Protein AF-A0AAT9W4U1-F1 (afdb_monomer_lite)

Secondary structure (DSSP, 8-state):
-HHHHHHHHHHHHHHHHHHHHHHHHHHHHHHHHHH-TT-HHHHHHHHHTTHHHHHHHHTTS-TTHHHHHHHHTTTT-HHHHHHHHHHHHHHHHS-HHHHHHHHHHHHHHHHHHHH--SSS-HHHHHHHHHHHHHHHHHHHHHHHHHHHHHHHHHHHHHHHHHHHHHHHHHHHHHHHHHHHHHHHHHHHHHHHHHHHHHHHHHHHHHHHHHHHHHHHHHHHHHHHHHHHHHHHHHHHHHHHHHHHHHHHHHHHHHHHHHHHHHHHHHHHHHHHHHHHHHHHHHHHHGGG--

pLDDT: mean 71.28, std 18.21, range [31.42, 96.81]

Radius of gyration: 78.01 Å; chains: 1; bounding box: 137×37×226 Å

Sequence (290 aa):
MHSSTALTTTRAQSVASFRNNIDSLLQRLNDEFQQSKNIADKAEAFTQRGFFSRWSGSLTAKNDTDLAEMIGSLGGSLNVTQEVVQCLLQISSEKNQVIKGFHAAIVDKLRDLESNDTTLDFNVRENFTLLLQHLKEQVEDKLEQANAVEEHTAQLAEQSETLAAIRRDLQAQITHSGRVTEQVSALEQTTDKQSDELAALKETATSIHATLSTLEHQLAEASLQHKALFEAYQQHCNDVEHAQQRQQESVALLARTMRKNRINTRDILLFATTAAVGLLFWLHFAPLMH

Foldseek 3Di:
DVVVVVVVVVLVVLLVVLLVLLVVLLVVLQVVVVVDPPCVVVLVCCVVVCLVVLVLVDPVDDPPPSVVVSCVVDVPCNPSVVSLVVSVVSCVVDDLVSLVSSLVSLVVVLVVLVPDPDRGDPVSSVSVNVSSVSVNVVSVVVNVVNVVVVVVVVVVVVVVVVVVVVVVVVVVVVVVVVVVVVVVVVVVVVVVVVVVVVVVVVVVVVVVVVVVVVVVVVVVVVVVVVVVVVVVVVVVVVVVVVVVVVVVVVVVVVVVVVVVVVVVVVVVVVVVVVVVVVVVVCVVCVVVPD

Structure (mmCIF, N/CA/C/O backbone):
data_AF-A0AAT9W4U1-F1
#
_entry.id   AF-A0AAT9W4U1-F1
#
loop_
_atom_site.group_PDB
_atom_site.id
_atom_site.type_symbol
_atom_site.label_atom_id
_atom_site.label_alt_id
_atom_site.label_comp_id
_atom_site.label_asym_id
_atom_site.label_entity_id
_atom_site.label_seq_id
_atom_site.pdbx_PDB_ins_code
_atom_site.Cartn_x
_atom_site.Cartn_y
_atom_site.Cartn_z
_atom_site.occupancy
_atom_site.B_iso_or_equiv
_atom_site.auth_seq_id
_atom_site.auth_comp_id
_atom_site.auth_asym_id
_atom_site.auth_atom_id
_atom_site.pdbx_PDB_model_num
ATOM 1 N N . MET A 1 1 ? -28.879 -21.882 19.919 1.00 37.06 1 MET A N 1
ATOM 2 C CA . MET A 1 1 ? -30.108 -21.395 20.591 1.00 37.06 1 MET A CA 1
ATOM 3 C C . MET A 1 1 ? -30.292 -21.901 22.029 1.00 37.06 1 MET A C 1
ATOM 5 O O . MET A 1 1 ? -31.027 -21.257 22.758 1.00 37.06 1 MET A O 1
ATOM 9 N N . HIS A 1 2 ? -29.615 -22.963 22.494 1.00 31.42 2 HIS A N 1
ATOM 10 C CA . HIS A 1 2 ? -29.795 -23.476 23.868 1.00 31.42 2 HIS A CA 1
ATOM 11 C C . HIS A 1 2 ? -29.130 -22.659 24.997 1.00 31.42 2 HIS A C 1
ATOM 13 O O . HIS A 1 2 ? -29.581 -22.728 26.135 1.00 31.42 2 HIS A O 1
ATOM 19 N N . SER A 1 3 ? -28.114 -21.836 24.713 1.00 33.72 3 SER A N 1
ATOM 20 C CA . SER A 1 3 ? -27.414 -21.068 25.761 1.00 33.72 3 SER A CA 1
ATOM 21 C C . SER A 1 3 ? -28.211 -19.866 26.290 1.00 33.72 3 SER A C 1
ATOM 23 O O . SER A 1 3 ? -28.063 -19.498 27.451 1.00 33.72 3 SER A O 1
ATOM 25 N N . SER A 1 4 ? -29.089 -19.272 25.473 1.00 35.62 4 SER A N 1
ATOM 26 C CA . SER A 1 4 ? -29.854 -18.072 25.856 1.00 35.62 4 SER A CA 1
ATOM 27 C C . SER A 1 4 ? -31.001 -18.387 26.827 1.00 35.62 4 SER A C 1
ATOM 29 O O . SER A 1 4 ? -31.336 -17.571 27.685 1.00 35.62 4 SER A O 1
ATOM 31 N N . THR A 1 5 ? -31.580 -19.588 26.732 1.00 41.84 5 THR A N 1
ATOM 32 C CA . THR A 1 5 ? -32.664 -20.071 27.607 1.00 41.84 5 THR A CA 1
ATOM 33 C C . THR A 1 5 ? -32.146 -20.519 28.978 1.00 41.84 5 THR A C 1
ATOM 35 O O . THR A 1 5 ? -32.799 -20.302 29.996 1.00 41.84 5 THR A O 1
ATOM 38 N N . ALA A 1 6 ? -30.936 -21.086 29.032 1.00 46.56 6 ALA A N 1
ATOM 39 C CA . ALA A 1 6 ? -30.280 -21.434 30.293 1.00 46.56 6 ALA A CA 1
ATOM 40 C C . ALA A 1 6 ? -29.905 -20.175 31.099 1.00 46.56 6 ALA A C 1
ATOM 42 O O . ALA A 1 6 ? -30.250 -20.069 32.271 1.00 46.56 6 ALA A O 1
ATOM 43 N N . LEU A 1 7 ? -29.302 -19.172 30.446 1.00 48.53 7 LEU A N 1
ATOM 44 C CA . LEU A 1 7 ? -28.919 -17.898 31.075 1.00 48.53 7 LEU A CA 1
ATOM 45 C C . LEU A 1 7 ? -30.116 -17.104 31.630 1.00 48.53 7 LEU A C 1
ATOM 47 O O . LEU A 1 7 ? -29.999 -16.448 32.664 1.00 48.53 7 LEU A O 1
ATOM 51 N N . THR A 1 8 ? -31.269 -17.164 30.963 1.00 54.94 8 THR A N 1
ATOM 52 C CA . THR A 1 8 ? -32.501 -16.489 31.409 1.00 54.94 8 THR A CA 1
ATOM 53 C C . THR A 1 8 ? -33.169 -17.211 32.580 1.00 54.94 8 THR A C 1
ATOM 55 O O . THR A 1 8 ? -33.635 -16.550 33.506 1.00 54.94 8 THR A O 1
ATOM 58 N N . THR A 1 9 ? -33.139 -18.546 32.596 1.00 59.16 9 THR A N 1
ATOM 59 C CA . THR A 1 9 ? -33.659 -19.358 33.711 1.00 59.16 9 THR A CA 1
ATOM 60 C C . THR A 1 9 ? -32.825 -19.163 34.982 1.00 59.16 9 THR A C 1
ATOM 62 O O . THR A 1 9 ? -33.383 -18.912 36.049 1.00 59.16 9 THR A O 1
ATOM 65 N N . THR A 1 10 ? -31.491 -19.174 34.867 1.00 60.81 10 THR A N 1
ATOM 66 C CA . THR A 1 10 ? -30.579 -18.927 35.998 1.00 60.81 10 THR A CA 1
ATOM 67 C C . THR A 1 10 ? -30.718 -17.503 36.544 1.00 60.81 10 THR A C 1
ATOM 69 O O . THR A 1 10 ? -30.745 -17.310 37.757 1.00 60.81 10 THR A O 1
ATOM 72 N N . ARG A 1 11 ? -30.906 -16.500 35.671 1.00 61.88 11 ARG A N 1
ATOM 73 C CA . ARG A 1 11 ? -31.209 -15.124 36.100 1.00 61.88 11 ARG A CA 1
ATOM 74 C C . ARG A 1 11 ? -32.502 -15.048 36.910 1.00 61.88 11 ARG A C 1
ATOM 76 O O . ARG A 1 11 ? -32.518 -14.415 37.960 1.00 61.88 11 ARG A O 1
ATOM 83 N N . ALA A 1 12 ? -33.584 -15.634 36.399 1.00 62.69 12 ALA A N 1
ATOM 84 C CA . ALA A 1 12 ? -34.891 -15.563 37.049 1.00 62.69 12 ALA A CA 1
ATOM 85 C C . ALA A 1 12 ? -34.867 -16.232 38.432 1.00 62.69 12 ALA A C 1
ATOM 87 O O . ALA A 1 12 ? -35.449 -15.707 39.377 1.00 62.69 12 ALA A O 1
ATOM 88 N N . GLN A 1 13 ? -34.132 -17.340 38.567 1.00 69.44 13 GLN A N 1
ATOM 89 C CA . GLN A 1 13 ? -33.915 -18.007 39.851 1.00 69.44 13 GLN A CA 1
ATOM 90 C C . GLN A 1 13 ? -33.112 -17.153 40.839 1.00 69.44 13 GLN A C 1
ATOM 92 O O . GLN A 1 13 ? -33.471 -17.119 42.013 1.00 69.44 13 GLN A O 1
ATOM 97 N N . SER A 1 14 ? -32.081 -16.429 40.389 1.00 63.00 14 SER A N 1
ATOM 98 C CA . SER A 1 14 ? -31.297 -15.548 41.269 1.00 63.00 14 SER A CA 1
ATOM 99 C C . SER A 1 14 ? -32.135 -14.372 41.793 1.00 63.00 14 SER A C 1
ATOM 101 O O . SER A 1 14 ? -32.179 -14.132 42.999 1.00 63.00 14 SER A O 1
ATOM 103 N N . VAL A 1 15 ? -32.919 -13.717 40.924 1.00 64.50 15 VAL A N 1
ATOM 104 C CA . VAL A 1 15 ? -33.854 -12.639 41.321 1.00 64.50 15 VAL A CA 1
ATOM 105 C C . VAL A 1 15 ? -34.949 -13.148 42.264 1.00 64.50 15 VAL A C 1
ATOM 107 O O . VAL A 1 15 ? -35.273 -12.479 43.244 1.00 64.50 15 VAL A O 1
ATOM 110 N N . ALA A 1 16 ? -35.495 -14.341 42.016 1.00 70.88 16 ALA A N 1
ATOM 111 C CA . ALA A 1 16 ? -36.486 -14.955 42.900 1.00 70.88 16 ALA A CA 1
ATOM 112 C C . ALA A 1 16 ? -35.893 -15.333 44.269 1.00 70.88 16 ALA A C 1
ATOM 114 O O . ALA A 1 16 ? -36.508 -15.071 45.299 1.00 70.88 16 ALA A O 1
ATOM 115 N N . SER A 1 17 ? -34.680 -15.895 44.295 1.00 68.75 17 SER A N 1
ATOM 116 C CA . SER A 1 17 ? -33.963 -16.205 45.537 1.00 68.75 17 SER A CA 1
ATOM 117 C C . SER A 1 17 ? -33.679 -14.949 46.355 1.00 68.75 17 SER A C 1
ATOM 119 O O . SER A 1 17 ? -33.825 -14.974 47.571 1.00 68.75 17 SER A O 1
ATOM 121 N N . PHE A 1 18 ? -33.301 -13.854 45.701 1.00 67.19 18 PHE A N 1
ATOM 122 C CA . PHE A 1 18 ? -33.055 -12.577 46.359 1.00 67.19 18 PHE A CA 1
ATOM 123 C C . PHE A 1 18 ? -34.330 -11.972 46.959 1.00 67.19 18 PHE A C 1
ATOM 125 O O . PHE A 1 18 ? -34.317 -11.537 48.107 1.00 67.19 18 PHE A O 1
ATOM 132 N N . ARG A 1 19 ? -35.455 -12.014 46.229 1.00 68.44 19 ARG A N 1
ATOM 133 C CA . ARG A 1 19 ? -36.769 -11.603 46.758 1.00 68.44 19 ARG A CA 1
ATOM 134 C C . ARG A 1 19 ? -37.141 -12.393 48.013 1.00 68.44 19 ARG A C 1
ATOM 136 O O . ARG A 1 19 ? -37.476 -11.793 49.028 1.00 68.44 19 ARG A O 1
ATOM 143 N N . ASN A 1 20 ? -36.975 -13.714 47.973 1.00 72.31 20 ASN A N 1
ATOM 144 C CA . ASN A 1 20 ? -37.227 -14.574 49.130 1.00 72.31 20 ASN A CA 1
ATOM 145 C C . ASN A 1 20 ? -36.294 -14.258 50.313 1.00 72.31 20 ASN A C 1
ATOM 147 O O . ASN A 1 20 ? -36.726 -14.321 51.460 1.00 72.31 20 ASN A O 1
ATOM 151 N N . ASN A 1 21 ? -35.034 -13.895 50.050 1.00 66.81 21 ASN A N 1
ATOM 152 C CA . ASN A 1 21 ? -34.088 -13.492 51.093 1.00 66.81 21 ASN A CA 1
ATOM 153 C C . ASN A 1 21 ? -34.490 -12.159 51.743 1.00 66.81 21 ASN A C 1
ATOM 155 O O . ASN A 1 21 ? -34.434 -12.047 52.964 1.00 66.81 21 ASN A O 1
ATOM 159 N N . ILE A 1 22 ? -34.958 -11.178 50.961 1.00 65.12 22 ILE A N 1
ATOM 160 C CA . ILE A 1 22 ? -35.507 -9.916 51.490 1.00 65.12 22 ILE A CA 1
ATOM 161 C C . ILE A 1 22 ? -36.772 -10.164 52.324 1.00 65.12 22 ILE A C 1
ATOM 163 O O . ILE A 1 22 ? -36.930 -9.573 53.392 1.00 65.12 22 ILE A O 1
ATOM 167 N N . ASP A 1 23 ? -37.661 -11.045 51.866 1.00 64.88 23 ASP A N 1
ATOM 168 C CA . ASP A 1 23 ? -38.886 -11.389 52.592 1.00 64.88 23 ASP A CA 1
ATOM 169 C C . ASP A 1 23 ? -38.586 -12.129 53.908 1.00 64.88 23 ASP A C 1
ATOM 171 O O . ASP A 1 23 ? -39.184 -11.817 54.939 1.00 64.88 23 ASP A O 1
ATOM 175 N N . SER A 1 24 ? -37.610 -13.045 53.904 1.00 66.31 24 SER A N 1
ATOM 176 C CA . SER A 1 24 ? -37.104 -13.710 55.117 1.00 66.31 24 SER A CA 1
ATOM 177 C C . SER A 1 24 ? -36.505 -12.705 56.103 1.00 66.31 24 SER A C 1
ATOM 179 O O . SER A 1 24 ? -36.823 -12.755 57.292 1.00 66.31 24 SER A O 1
ATOM 181 N N . LEU A 1 25 ? -35.703 -11.758 55.602 1.00 61.72 25 LEU A N 1
ATOM 182 C CA . LEU A 1 25 ? -35.119 -10.672 56.391 1.00 61.72 25 LEU A CA 1
ATOM 183 C C . LEU A 1 25 ? -36.198 -9.849 57.090 1.00 61.72 25 LEU A C 1
ATOM 185 O O . LEU A 1 25 ? -36.097 -9.612 58.289 1.00 61.72 25 LEU A O 1
ATOM 189 N N . LEU A 1 26 ? -37.249 -9.460 56.365 1.00 60.78 26 LEU A N 1
ATOM 190 C CA . LEU A 1 26 ? -38.384 -8.719 56.918 1.00 60.78 26 LEU A CA 1
ATOM 191 C C . LEU A 1 26 ? -39.122 -9.489 57.999 1.00 60.78 26 LEU A C 1
ATOM 193 O O . LEU A 1 26 ? -39.447 -8.928 59.044 1.00 60.78 26 LEU A O 1
ATOM 197 N N . GLN A 1 27 ? -39.396 -10.766 57.744 1.00 63.12 27 GLN A N 1
ATOM 198 C CA . GLN A 1 27 ? -40.147 -11.594 58.672 1.00 63.12 27 GLN A CA 1
ATOM 199 C C . GLN A 1 27 ? -39.352 -11.835 59.961 1.00 63.12 27 GLN A C 1
ATOM 201 O O . GLN A 1 27 ? -39.901 -11.681 61.048 1.00 63.12 27 GLN A O 1
ATOM 206 N N . ARG A 1 28 ? -38.044 -12.103 59.863 1.00 61.69 28 ARG A N 1
ATOM 207 C CA . ARG A 1 28 ? -37.179 -12.292 61.037 1.00 61.69 28 ARG A CA 1
ATOM 208 C C . ARG A 1 28 ? -36.912 -11.006 61.802 1.00 61.69 28 ARG A C 1
ATOM 210 O O . ARG A 1 28 ? -36.904 -11.048 63.027 1.00 61.69 28 ARG A O 1
ATOM 217 N N . LEU A 1 29 ? -36.743 -9.871 61.122 1.00 55.72 29 LEU A N 1
ATOM 218 C CA . LEU A 1 29 ? -36.657 -8.571 61.794 1.00 55.72 29 LEU A CA 1
ATOM 219 C C . LEU A 1 29 ? -37.941 -8.271 62.563 1.00 55.72 29 LEU A C 1
ATOM 221 O O . LEU A 1 29 ? -37.871 -7.843 63.710 1.00 55.72 29 LEU A O 1
ATOM 225 N N . ASN A 1 30 ? -39.100 -8.531 61.957 1.00 54.69 30 ASN A N 1
ATOM 226 C CA . ASN A 1 30 ? -40.389 -8.354 62.610 1.00 54.69 30 ASN A CA 1
ATOM 227 C C . ASN A 1 30 ? -40.549 -9.287 63.823 1.00 54.69 30 ASN A C 1
ATOM 229 O O . ASN A 1 30 ? -40.939 -8.831 64.895 1.00 54.69 30 ASN A O 1
ATOM 233 N N . ASP A 1 31 ? -40.190 -10.566 63.689 1.00 58.12 31 ASP A N 1
ATOM 234 C CA . ASP A 1 31 ? -40.288 -11.556 64.767 1.00 58.12 31 ASP A CA 1
ATOM 235 C C . ASP A 1 31 ? -39.310 -11.262 65.924 1.00 58.12 31 ASP A C 1
ATOM 237 O O . ASP A 1 31 ? -39.698 -11.335 67.093 1.00 58.12 31 ASP A O 1
ATOM 241 N N . GLU A 1 32 ? -38.064 -10.866 65.629 1.00 52.75 32 GLU A N 1
ATOM 242 C CA . GLU A 1 32 ? -37.070 -10.479 66.643 1.00 52.75 32 GLU A CA 1
ATOM 243 C C . GLU A 1 32 ? -37.457 -9.173 67.359 1.00 52.75 32 GLU A C 1
ATOM 245 O O . GLU A 1 32 ? -37.276 -9.065 68.577 1.00 52.75 32 GLU A O 1
ATOM 250 N N . PHE A 1 33 ? -38.053 -8.202 66.655 1.00 49.16 33 PHE A N 1
ATOM 251 C CA . PHE A 1 33 ? -38.573 -6.977 67.273 1.00 49.16 33 PHE A CA 1
ATOM 252 C C . PHE A 1 33 ? -39.791 -7.239 68.165 1.00 49.16 33 PHE A C 1
ATOM 254 O O . PHE A 1 33 ? -39.841 -6.737 69.288 1.00 49.16 33 PHE A O 1
ATOM 261 N N . GLN A 1 34 ? -40.744 -8.060 67.713 1.00 52.31 34 GLN A N 1
ATOM 262 C CA . GLN A 1 34 ? -41.925 -8.429 68.506 1.00 52.31 34 GLN A CA 1
ATOM 263 C C . GLN A 1 34 ? -41.550 -9.239 69.757 1.00 52.31 34 GLN A C 1
ATOM 265 O O . GLN A 1 34 ? -42.188 -9.104 70.804 1.00 52.31 34 GLN A O 1
ATOM 270 N N . GLN A 1 35 ? -40.490 -10.053 69.693 1.00 51.75 35 GLN A N 1
ATOM 271 C CA . GLN A 1 35 ? -40.004 -10.823 70.843 1.00 51.75 35 GLN A CA 1
ATOM 272 C C . GLN A 1 35 ? -39.219 -10.002 71.875 1.00 51.75 35 GLN A C 1
ATOM 274 O O . GLN A 1 35 ? -39.022 -10.481 72.995 1.00 51.75 35 GLN A O 1
ATOM 279 N N . SER A 1 36 ? -38.781 -8.779 71.569 1.00 44.47 36 SER A N 1
ATOM 280 C CA . SER A 1 36 ? -37.845 -8.060 72.434 1.00 44.47 36 SER A CA 1
ATOM 281 C C . SER A 1 36 ? -38.287 -6.643 72.792 1.00 44.47 36 SER A C 1
ATOM 283 O O . SER A 1 36 ? -38.027 -5.677 72.077 1.00 44.47 36 SER A O 1
ATOM 285 N N . LYS A 1 37 ? -38.785 -6.485 74.024 1.00 44.16 37 LYS A N 1
ATOM 286 C CA . LYS A 1 37 ? -38.980 -5.176 74.681 1.00 44.16 37 LYS A CA 1
ATOM 287 C C . LYS A 1 37 ? -37.686 -4.356 74.884 1.00 44.16 37 LYS A C 1
ATOM 289 O O . LYS A 1 37 ? -37.785 -3.198 75.259 1.00 44.16 37 LYS A O 1
ATOM 294 N N . ASN A 1 38 ? -36.502 -4.929 74.633 1.00 48.19 38 ASN A N 1
ATOM 295 C CA . ASN A 1 38 ? -35.180 -4.303 74.828 1.00 48.19 38 ASN A CA 1
ATOM 296 C C . ASN A 1 38 ? -34.389 -4.116 73.510 1.00 48.19 38 ASN A C 1
ATOM 298 O O . ASN A 1 38 ? -33.179 -3.901 73.551 1.00 48.19 38 ASN A O 1
ATOM 302 N N . ILE A 1 39 ? -35.013 -4.272 72.329 1.00 45.78 39 ILE A N 1
ATOM 303 C CA . ILE A 1 39 ? -34.305 -4.148 71.036 1.00 45.78 39 ILE A CA 1
ATOM 304 C C . ILE A 1 39 ? -34.320 -2.730 70.460 1.00 45.78 39 ILE A C 1
ATOM 306 O O . ILE A 1 39 ? -33.444 -2.453 69.654 1.00 45.78 39 ILE A O 1
ATOM 310 N N . ALA A 1 40 ? -35.173 -1.805 70.912 1.00 44.69 40 ALA A N 1
ATOM 311 C CA . ALA A 1 40 ? -35.041 -0.390 70.530 1.00 44.69 40 ALA A CA 1
ATOM 312 C C . ALA A 1 40 ? -33.618 0.133 70.824 1.00 44.69 40 ALA A C 1
ATOM 314 O O . ALA A 1 40 ? -32.958 0.636 69.921 1.00 44.69 40 ALA A O 1
ATOM 315 N N . ASP A 1 41 ? -33.080 -0.176 72.009 1.00 47.28 41 ASP A N 1
ATOM 316 C CA . ASP A 1 41 ? -31.697 0.146 72.391 1.00 47.28 41 ASP A CA 1
ATOM 317 C C . ASP A 1 41 ? -30.642 -0.613 71.564 1.00 47.28 41 ASP A C 1
ATOM 319 O O . ASP A 1 41 ? -29.535 -0.121 71.357 1.00 47.28 41 ASP A O 1
ATOM 323 N N . LYS A 1 42 ? -30.946 -1.828 71.079 1.00 44.81 42 LYS A N 1
ATOM 324 C CA . LYS A 1 42 ? -30.015 -2.637 70.267 1.00 44.81 42 LYS A CA 1
ATOM 325 C C . LYS A 1 42 ? -30.013 -2.239 68.794 1.00 44.81 42 LYS A C 1
ATOM 327 O O . LYS A 1 42 ? -28.956 -2.288 68.176 1.00 44.81 42 LYS A O 1
ATOM 332 N N . ALA A 1 43 ? -31.166 -1.867 68.249 1.00 46.81 43 ALA A N 1
ATOM 333 C CA . ALA A 1 43 ? -31.323 -1.320 66.911 1.00 46.81 43 ALA A CA 1
ATOM 334 C C . ALA A 1 43 ? -30.719 0.083 66.859 1.00 46.81 43 ALA A C 1
ATOM 336 O O . ALA A 1 43 ? -29.901 0.353 65.991 1.00 46.81 43 ALA A O 1
ATOM 337 N N . GLU A 1 44 ? -30.983 0.924 67.859 1.00 46.34 44 GLU A N 1
ATOM 338 C CA . GLU A 1 44 ? -30.315 2.214 67.999 1.00 46.34 44 GLU A CA 1
ATOM 339 C C . GLU A 1 44 ? -28.803 2.044 68.200 1.00 46.34 44 GLU A C 1
ATOM 341 O O . GLU A 1 44 ? -28.032 2.741 67.551 1.00 46.34 44 GLU A O 1
ATOM 346 N N . ALA A 1 45 ? -28.341 1.052 68.973 1.00 50.00 45 ALA A N 1
ATOM 347 C CA . ALA A 1 45 ? -26.915 0.723 69.051 1.00 50.00 45 ALA A CA 1
ATOM 348 C C . ALA A 1 45 ? -26.338 0.194 67.727 1.00 50.00 45 ALA A C 1
ATOM 350 O O . ALA A 1 45 ? -25.150 0.379 67.476 1.00 50.00 45 ALA A O 1
ATOM 351 N N . PHE A 1 46 ? -27.135 -0.452 66.876 1.00 49.66 46 PHE A N 1
ATOM 352 C CA . PHE A 1 46 ? -26.723 -0.925 65.552 1.00 49.66 46 PHE A CA 1
ATOM 353 C C . PHE A 1 46 ? -26.537 0.247 64.579 1.00 49.66 46 PHE A C 1
ATOM 355 O O . PHE A 1 46 ? -25.516 0.340 63.893 1.00 49.66 46 PHE A O 1
ATOM 362 N N . THR A 1 47 ? -27.480 1.191 64.594 1.00 49.44 47 THR A N 1
ATOM 363 C CA . THR A 1 47 ? -27.462 2.417 63.789 1.00 49.44 47 THR A CA 1
ATOM 364 C C . THR A 1 47 ? -26.402 3.409 64.297 1.00 49.44 47 THR A C 1
ATOM 366 O O . THR A 1 47 ? -25.604 3.914 63.507 1.00 49.44 47 THR A O 1
ATOM 369 N N . GLN A 1 48 ? -26.296 3.625 65.618 1.00 50.03 48 GLN A N 1
ATOM 370 C CA . GLN A 1 48 ? -25.309 4.514 66.259 1.00 50.03 48 GLN A CA 1
ATOM 371 C C . GLN A 1 48 ? -23.873 3.978 66.208 1.00 50.03 48 GLN A C 1
ATOM 373 O O . GLN A 1 48 ? -22.933 4.771 66.179 1.00 50.03 48 GLN A O 1
ATOM 378 N N . ARG A 1 49 ? -23.653 2.653 66.163 1.00 52.50 49 ARG A N 1
ATOM 379 C CA . ARG A 1 49 ? -22.296 2.081 66.019 1.00 52.50 49 ARG A CA 1
ATOM 380 C C . ARG A 1 49 ? -21.690 2.271 64.628 1.00 52.50 49 ARG A C 1
ATOM 382 O O . ARG A 1 49 ? -20.567 1.824 64.393 1.00 52.50 49 ARG A O 1
ATOM 389 N N . GLY A 1 50 ? -22.393 2.950 63.721 1.00 51.06 50 GLY A N 1
ATOM 390 C CA . GLY A 1 50 ? -21.875 3.267 62.399 1.00 51.06 50 GLY A CA 1
ATOM 391 C C . GLY A 1 50 ? -21.676 2.026 61.537 1.00 51.06 50 GLY A C 1
ATOM 392 O O . GLY A 1 50 ? -20.788 2.013 60.692 1.00 51.06 50 GLY A O 1
ATOM 393 N N . PHE A 1 51 ? -22.471 0.970 61.752 1.00 55.28 51 PHE A N 1
ATOM 394 C CA . PHE A 1 51 ? -22.452 -0.210 60.888 1.00 55.28 51 PHE A CA 1
ATOM 395 C C . PHE A 1 51 ? -22.762 0.194 59.443 1.00 55.28 51 PHE A C 1
ATOM 397 O O . PHE A 1 51 ? -21.965 -0.068 58.549 1.00 55.28 51 PHE A O 1
ATOM 404 N N . PHE A 1 52 ? -23.856 0.931 59.234 1.00 51.88 52 PHE A N 1
ATOM 405 C CA . PHE A 1 52 ? -24.275 1.373 57.903 1.00 51.88 52 PHE A CA 1
ATOM 406 C C . PHE A 1 52 ? -23.308 2.382 57.268 1.00 51.88 52 PHE A C 1
ATOM 408 O O . PHE A 1 52 ? -23.034 2.292 56.076 1.00 51.88 52 PHE A O 1
ATOM 415 N N . SER A 1 53 ? -22.718 3.282 58.062 1.00 53.38 53 SER A N 1
ATOM 416 C CA . SER A 1 53 ? -21.740 4.262 57.572 1.00 53.38 53 SER A CA 1
ATOM 417 C C . SER A 1 53 ? -20.353 3.667 57.288 1.00 53.38 53 SER A C 1
ATOM 419 O O . SER A 1 53 ? -19.650 4.149 56.403 1.00 53.38 53 SER A O 1
ATOM 421 N N . ARG A 1 54 ? -19.941 2.605 57.995 1.00 56.75 54 ARG A N 1
ATOM 422 C CA . ARG A 1 54 ? -18.711 1.843 57.691 1.00 56.75 54 ARG A CA 1
ATOM 423 C C . ARG A 1 54 ? -18.920 0.891 56.514 1.00 56.75 54 ARG A C 1
ATOM 425 O O . ARG A 1 54 ? -18.020 0.727 55.696 1.00 56.75 54 ARG A O 1
ATOM 432 N N . TRP A 1 55 ? -20.118 0.329 56.388 1.00 50.53 55 TRP A N 1
ATOM 433 C CA . TRP A 1 55 ? -20.522 -0.511 55.263 1.00 50.53 55 TRP A CA 1
ATOM 434 C C . TRP A 1 55 ? -20.576 0.263 53.936 1.00 50.53 55 TRP A C 1
ATOM 436 O O . TRP A 1 55 ? -20.046 -0.225 52.938 1.00 50.53 55 TRP A O 1
ATOM 446 N N . SER A 1 56 ? -21.114 1.489 53.912 1.00 49.41 56 SER A N 1
ATOM 447 C CA . SER A 1 56 ? -21.100 2.331 52.703 1.00 49.41 56 SER A CA 1
ATOM 448 C C . SER A 1 56 ? -19.686 2.775 52.292 1.00 49.41 56 SER A C 1
ATOM 450 O O . SER A 1 56 ? -19.444 3.041 51.119 1.00 49.41 56 SER A O 1
ATOM 452 N N . GLY A 1 57 ? -18.736 2.830 53.235 1.00 45.22 57 GLY A N 1
ATOM 453 C CA . GLY A 1 57 ? -17.345 3.229 52.984 1.00 45.22 57 GLY A CA 1
ATOM 454 C C . GLY A 1 57 ? -16.384 2.105 52.563 1.00 45.22 57 GLY A C 1
ATOM 455 O O . GLY A 1 57 ? -15.327 2.402 52.017 1.00 45.22 57 GLY A O 1
ATOM 456 N N . SER A 1 58 ? -16.721 0.832 52.798 1.00 46.09 58 SER A N 1
ATOM 457 C CA . SER A 1 58 ? -15.799 -0.317 52.650 1.00 46.09 58 SER A CA 1
ATOM 458 C C . SER A 1 58 ? -15.823 -0.989 51.264 1.00 46.09 58 SER A C 1
ATOM 460 O O . SER A 1 58 ? -14.835 -1.568 50.814 1.00 46.09 58 SER A O 1
ATOM 462 N N . LEU A 1 59 ? -16.911 -0.863 50.502 1.00 46.50 59 LEU A N 1
ATOM 463 C CA . LEU A 1 59 ? -17.066 -1.583 49.226 1.00 46.50 59 LEU A CA 1
ATOM 464 C C . LEU A 1 59 ? -16.227 -1.033 48.057 1.00 46.50 59 LEU A C 1
ATOM 466 O O . LEU A 1 59 ? -16.252 -1.596 46.957 1.00 46.50 59 LEU A O 1
ATOM 470 N N . THR A 1 60 ? -15.440 0.020 48.287 1.00 46.50 60 THR A N 1
ATOM 471 C CA . THR A 1 60 ? -14.446 0.528 47.332 1.00 46.50 60 THR A CA 1
ATOM 472 C C . THR A 1 60 ? -13.049 -0.090 47.492 1.00 46.50 60 THR A C 1
ATOM 474 O O . THR A 1 60 ? -12.207 0.149 46.624 1.00 46.50 60 THR A O 1
ATOM 477 N N . ALA A 1 61 ? -12.776 -0.957 48.484 1.00 38.88 61 ALA A N 1
ATOM 478 C CA . ALA A 1 61 ? -11.480 -1.646 48.571 1.00 38.88 61 ALA A CA 1
ATOM 479 C C . ALA A 1 61 ? -11.507 -3.006 49.312 1.00 38.88 61 ALA A C 1
ATOM 481 O O . ALA A 1 61 ? -11.664 -3.067 50.515 1.00 38.88 61 ALA A O 1
ATOM 482 N N . LYS A 1 62 ? -11.197 -4.098 48.588 1.00 39.72 62 LYS A N 1
ATOM 483 C CA . LYS A 1 62 ? -10.742 -5.418 49.104 1.00 39.72 62 LYS A CA 1
ATOM 484 C C . LYS A 1 62 ? -11.681 -6.153 50.089 1.00 39.72 62 LYS A C 1
ATOM 486 O O . LYS A 1 62 ? -11.439 -6.282 51.282 1.00 39.72 62 LYS A O 1
ATOM 491 N N . ASN A 1 63 ? -12.654 -6.792 49.448 1.00 49.91 63 ASN A N 1
ATOM 492 C CA . ASN A 1 63 ? -13.831 -7.546 49.896 1.00 49.91 63 ASN A CA 1
ATOM 493 C C . ASN A 1 63 ? -13.761 -8.549 51.077 1.00 49.91 63 ASN A C 1
ATOM 495 O O . ASN A 1 63 ? -14.823 -8.926 51.552 1.00 49.91 63 ASN A O 1
ATOM 499 N N . ASP A 1 64 ? -12.603 -9.004 51.569 1.00 43.59 64 ASP A N 1
ATOM 500 C CA . ASP A 1 64 ? -12.572 -10.141 52.522 1.00 43.59 64 ASP A CA 1
ATOM 501 C C . ASP A 1 64 ? -12.166 -9.745 53.950 1.00 43.59 64 ASP A C 1
ATOM 503 O O . ASP A 1 64 ? -12.715 -10.257 54.928 1.00 43.59 64 ASP A O 1
ATOM 507 N N . THR A 1 65 ? -11.230 -8.805 54.094 1.00 45.53 65 THR A N 1
ATOM 508 C CA . THR A 1 65 ? -10.748 -8.348 55.408 1.00 45.53 65 THR A CA 1
ATOM 509 C C . THR A 1 65 ? -11.793 -7.483 56.106 1.00 45.53 65 THR A C 1
ATOM 511 O O . THR A 1 65 ? -12.066 -7.669 57.291 1.00 45.53 65 THR A O 1
ATOM 514 N N . ASP A 1 66 ? -12.444 -6.606 55.347 1.00 51.41 66 ASP A N 1
ATOM 515 C CA . ASP A 1 66 ? -13.471 -5.707 55.867 1.00 51.41 66 ASP A CA 1
ATOM 516 C C . ASP A 1 66 ? -14.766 -6.456 56.216 1.00 51.41 66 ASP A C 1
ATOM 518 O O . ASP A 1 66 ? -15.469 -6.098 57.162 1.00 51.41 66 ASP A O 1
ATOM 522 N N . LEU A 1 67 ? -15.058 -7.546 55.497 1.00 47.25 67 LEU A N 1
ATOM 523 C CA . LEU A 1 67 ? -16.173 -8.446 55.792 1.00 47.25 67 LEU A CA 1
ATOM 524 C C . LEU A 1 67 ? -15.956 -9.169 57.130 1.00 47.25 67 LEU A C 1
ATOM 526 O O . LEU A 1 67 ? -16.877 -9.273 57.941 1.00 47.25 67 LEU A O 1
ATOM 530 N N . ALA A 1 68 ? -14.727 -9.625 57.388 1.00 50.97 68 ALA A N 1
ATOM 531 C CA . ALA A 1 68 ? -14.349 -10.253 58.651 1.00 50.97 68 ALA A CA 1
ATOM 532 C C . ALA A 1 68 ? -14.371 -9.257 59.825 1.00 50.97 68 ALA A C 1
ATOM 534 O O . ALA A 1 68 ? -14.816 -9.608 60.920 1.00 50.97 68 ALA A O 1
ATOM 535 N N . GLU A 1 69 ? -13.951 -8.009 59.600 1.00 47.66 69 GLU A N 1
ATOM 536 C CA . GLU A 1 69 ? -14.014 -6.936 60.600 1.00 47.66 69 GLU A CA 1
ATOM 537 C C . GLU A 1 69 ? -15.464 -6.519 60.901 1.00 47.66 69 GLU A C 1
ATOM 539 O O . GLU A 1 69 ? -15.831 -6.350 62.069 1.00 47.66 69 GLU A O 1
ATOM 544 N N . MET A 1 70 ? -16.328 -6.463 59.878 1.00 48.56 70 MET A N 1
ATOM 545 C CA . MET A 1 70 ? -17.770 -6.277 60.053 1.00 48.56 70 MET A CA 1
ATOM 546 C C . MET A 1 70 ? -18.362 -7.403 60.900 1.00 48.56 70 MET A C 1
ATOM 548 O O . MET A 1 70 ? -18.922 -7.106 61.950 1.00 48.56 70 MET A O 1
ATOM 552 N N . ILE A 1 71 ? -18.160 -8.676 60.541 1.00 47.84 71 ILE A N 1
ATOM 553 C CA . ILE A 1 71 ? -18.651 -9.835 61.315 1.00 47.84 71 ILE A CA 1
ATOM 554 C C . ILE A 1 71 ? -18.126 -9.819 62.766 1.00 47.84 71 ILE A C 1
ATOM 556 O O . ILE A 1 71 ? -18.864 -10.154 63.695 1.00 47.84 71 ILE A O 1
ATOM 560 N N . GLY A 1 72 ? -16.883 -9.375 62.987 1.00 46.25 72 GLY A N 1
ATOM 561 C CA . GLY A 1 72 ? -16.281 -9.233 64.317 1.00 46.25 72 GLY A CA 1
ATOM 562 C C . GLY A 1 72 ? -16.910 -8.133 65.184 1.00 46.25 72 GLY A C 1
ATOM 563 O O . GLY A 1 72 ? -17.029 -8.296 66.398 1.00 46.25 72 GLY A O 1
ATOM 564 N N . SER A 1 73 ? -17.384 -7.040 64.580 1.00 42.72 73 SER A N 1
ATOM 565 C CA . SER A 1 73 ? -18.028 -5.911 65.283 1.00 42.72 73 SER A CA 1
ATOM 566 C C . SER A 1 73 ? -19.458 -6.203 65.783 1.00 42.72 73 SER A C 1
ATOM 568 O O . SER A 1 73 ? -20.087 -5.377 66.450 1.00 42.72 73 SER A O 1
ATOM 570 N N . LEU A 1 74 ? -19.960 -7.406 65.497 1.00 46.44 74 LEU A N 1
ATOM 571 C CA . LEU A 1 74 ? -21.379 -7.713 65.336 1.00 46.44 74 LEU A CA 1
ATOM 572 C C . LEU A 1 74 ? -21.949 -8.754 66.305 1.00 46.44 74 LEU A C 1
ATOM 574 O O . LEU A 1 74 ? -23.094 -9.182 66.166 1.00 46.44 74 LEU A O 1
ATOM 578 N N . GLY A 1 75 ? -21.194 -9.106 67.348 1.00 45.00 75 GLY A N 1
ATOM 579 C CA . GLY A 1 75 ? -21.542 -10.114 68.363 1.00 45.00 75 GLY A CA 1
ATOM 580 C C . GLY A 1 75 ? -22.810 -9.873 69.210 1.00 45.00 75 GLY A C 1
ATOM 581 O O . GLY A 1 75 ? -22.943 -10.496 70.258 1.00 45.00 75 GLY A O 1
ATOM 582 N N . GLY A 1 76 ? -23.728 -8.980 68.810 1.00 43.94 76 GLY A N 1
ATOM 583 C CA . GLY A 1 76 ? -24.975 -8.654 69.523 1.00 43.94 76 GLY A CA 1
ATOM 584 C C . GLY A 1 76 ? -26.289 -9.001 68.797 1.00 43.94 76 GLY A C 1
ATOM 585 O O . GLY A 1 76 ? -27.304 -9.169 69.472 1.00 43.94 76 GLY A O 1
ATOM 586 N N . SER A 1 77 ? -26.281 -9.138 67.465 1.00 50.56 77 SER A N 1
ATOM 587 C CA . SER A 1 77 ? -27.404 -9.641 66.647 1.00 50.56 77 SER A CA 1
ATOM 588 C C . SER A 1 77 ? -26.834 -10.372 65.425 1.00 50.56 77 SER A C 1
ATOM 590 O O . SER A 1 77 ? -26.653 -9.818 64.339 1.00 50.56 77 SER A O 1
ATOM 592 N N . LEU A 1 78 ? -26.426 -11.623 65.655 1.00 50.91 78 LEU A N 1
ATOM 593 C CA . LEU A 1 78 ? -25.671 -12.426 64.689 1.00 50.91 78 LEU A CA 1
ATOM 594 C C . LEU A 1 78 ? -26.519 -12.852 63.475 1.00 50.91 78 LEU A C 1
ATOM 596 O O . LEU A 1 78 ? -25.979 -13.039 62.392 1.00 50.91 78 LEU A O 1
ATOM 600 N N . ASN A 1 79 ? -27.832 -13.009 63.660 1.00 50.44 79 ASN A N 1
ATOM 601 C CA . ASN A 1 79 ? -28.730 -13.670 62.711 1.00 50.44 79 ASN A CA 1
ATOM 602 C C . ASN A 1 79 ? -29.202 -12.726 61.589 1.00 50.44 79 ASN A C 1
ATOM 604 O O . ASN A 1 79 ? -29.001 -13.016 60.414 1.00 50.44 79 ASN A O 1
ATOM 608 N N . VAL A 1 80 ? -29.732 -11.548 61.944 1.00 51.97 80 VAL A N 1
ATOM 609 C CA . VAL A 1 80 ? -30.175 -10.519 60.977 1.00 51.97 80 VAL A CA 1
ATOM 610 C C . VAL A 1 80 ? -29.016 -10.054 60.096 1.00 51.97 80 VAL A C 1
ATOM 612 O O . VAL A 1 80 ? -29.151 -9.882 58.889 1.00 51.97 80 VAL A O 1
ATOM 615 N N . THR A 1 81 ? -27.835 -9.915 60.682 1.00 53.53 81 THR A N 1
ATOM 616 C CA . THR A 1 81 ? -26.664 -9.411 59.965 1.00 53.53 81 THR A CA 1
ATOM 617 C C . THR A 1 81 ? -26.076 -10.432 58.999 1.00 53.53 81 THR A C 1
ATOM 619 O O . THR A 1 81 ? -25.647 -10.064 57.908 1.00 53.53 81 THR A O 1
ATOM 622 N N . GLN A 1 82 ? -26.078 -11.719 59.354 1.00 54.81 82 GLN A N 1
ATOM 623 C CA . GLN A 1 82 ? -25.664 -12.774 58.428 1.00 54.81 82 GLN A CA 1
ATOM 624 C C . GLN A 1 82 ? -26.546 -12.796 57.177 1.00 54.81 82 GLN A C 1
ATOM 626 O O . GLN A 1 82 ? -26.019 -12.937 56.077 1.00 54.81 82 GLN A O 1
ATOM 631 N N . GLU A 1 83 ? -27.854 -12.574 57.320 1.00 56.94 83 GLU A N 1
ATOM 632 C CA . GLU A 1 83 ? -28.760 -12.505 56.171 1.00 56.94 83 GLU A CA 1
ATOM 633 C C . GLU A 1 83 ? -28.550 -11.242 55.327 1.00 56.94 83 GLU A C 1
ATOM 635 O O . GLU A 1 83 ? -28.536 -11.334 54.099 1.00 56.94 83 GLU A O 1
ATOM 640 N N . VAL A 1 84 ? -28.301 -10.080 55.946 1.00 55.88 84 VAL A N 1
ATOM 641 C CA . VAL A 1 84 ? -27.927 -8.853 55.214 1.00 55.88 84 VAL A CA 1
ATOM 642 C C . VAL A 1 84 ? -26.630 -9.068 54.429 1.00 55.88 84 VAL A C 1
ATOM 644 O O . VAL A 1 84 ? -26.576 -8.774 53.237 1.00 55.88 84 VAL A O 1
ATOM 647 N N . VAL A 1 85 ? -25.602 -9.652 55.052 1.00 56.72 85 VAL A N 1
ATOM 648 C CA . VAL A 1 85 ? -24.325 -9.983 54.394 1.00 56.72 85 VAL A CA 1
ATOM 649 C C . VAL A 1 85 ? -24.520 -10.995 53.264 1.00 56.72 85 VAL A C 1
ATOM 651 O O . VAL A 1 85 ? -23.927 -10.848 52.198 1.00 56.72 85 VAL A O 1
ATOM 654 N N . GLN A 1 86 ? -25.380 -11.995 53.444 1.00 59.38 86 GLN A N 1
ATOM 655 C CA . GLN A 1 86 ? -25.690 -12.976 52.406 1.00 59.38 86 GLN A CA 1
ATOM 656 C C . GLN A 1 86 ? -26.395 -12.331 51.203 1.00 59.38 86 GLN A C 1
ATOM 658 O O . GLN A 1 86 ? -26.055 -12.631 50.057 1.00 59.38 86 GLN A O 1
ATOM 663 N N . CYS A 1 87 ? -27.306 -11.388 51.454 1.00 59.12 87 CYS A N 1
ATOM 664 C CA . CYS A 1 87 ? -27.943 -10.572 50.422 1.00 59.12 87 CYS A CA 1
ATOM 665 C C . CYS A 1 87 ? -26.903 -9.736 49.646 1.00 59.12 87 CYS A C 1
ATOM 667 O O . CYS A 1 87 ? -26.938 -9.666 48.418 1.00 59.12 87 CYS A O 1
ATOM 669 N N . LEU A 1 88 ? -25.913 -9.173 50.347 1.00 58.25 88 LEU A N 1
ATOM 670 C CA . LEU A 1 88 ? -24.826 -8.377 49.761 1.00 58.25 88 LEU A CA 1
ATOM 671 C C . LEU A 1 88 ? -23.835 -9.202 48.936 1.00 58.25 88 LEU A C 1
ATOM 673 O O . LEU A 1 88 ? -23.408 -8.777 47.861 1.00 58.25 88 LEU A O 1
ATOM 677 N N . LEU A 1 89 ? -23.475 -10.397 49.402 1.00 58.72 89 LEU A N 1
ATOM 678 C CA . LEU A 1 89 ? -22.641 -11.325 48.636 1.00 58.72 89 LEU A CA 1
ATOM 679 C C . LEU A 1 89 ? -23.350 -11.766 47.352 1.00 58.72 89 LEU A C 1
ATOM 681 O O . LEU A 1 89 ? -22.719 -11.900 46.305 1.00 58.72 89 LEU A O 1
ATOM 685 N N . GLN A 1 90 ? -24.673 -11.918 47.398 1.00 60.62 90 GLN A N 1
ATOM 686 C CA . GLN A 1 90 ? -25.474 -12.229 46.219 1.00 60.62 90 GLN A CA 1
ATOM 687 C C . GLN A 1 90 ? -25.550 -11.042 45.242 1.00 60.62 90 GLN A C 1
ATOM 689 O O . GLN A 1 90 ? -25.406 -11.238 44.041 1.00 60.62 90 GLN A O 1
ATOM 694 N N . ILE A 1 91 ? -25.682 -9.804 45.732 1.00 57.56 91 ILE A N 1
ATOM 695 C CA . ILE A 1 91 ? -25.640 -8.593 44.890 1.00 57.56 91 ILE A CA 1
ATOM 696 C C . ILE A 1 91 ? -24.259 -8.396 44.250 1.00 57.56 91 ILE A C 1
ATOM 698 O O . ILE A 1 91 ? -24.166 -8.091 43.063 1.00 57.56 91 ILE A O 1
ATOM 702 N N . SER A 1 92 ? -23.183 -8.576 45.020 1.00 52.53 92 SER A N 1
ATOM 703 C CA . SER A 1 92 ? -21.811 -8.317 44.562 1.00 52.53 92 SER A CA 1
ATOM 704 C C . SER A 1 92 ? -21.245 -9.389 43.624 1.00 52.53 92 SER A C 1
ATOM 706 O O . SER A 1 92 ? -20.294 -9.108 42.895 1.00 52.53 92 SER A O 1
ATOM 708 N N . SER A 1 93 ? -21.816 -10.597 43.614 1.00 56.91 93 SER A N 1
ATOM 709 C CA . SER A 1 93 ? -21.358 -11.717 42.776 1.00 56.91 93 SER A CA 1
ATOM 710 C C . SER A 1 93 ? -22.106 -11.865 41.444 1.00 56.91 93 SER A C 1
ATOM 712 O O . SER A 1 93 ? -21.683 -12.645 40.588 1.00 56.91 93 SER A O 1
ATOM 714 N N . GLU A 1 94 ? -23.191 -11.118 41.233 1.00 59.19 94 GLU A N 1
ATOM 715 C CA . GLU A 1 94 ? -24.101 -11.306 40.101 1.00 59.19 94 GLU A CA 1
ATOM 716 C C . GLU A 1 94 ? -23.886 -10.310 38.950 1.00 59.19 94 GLU A C 1
ATOM 718 O O . GLU A 1 94 ? -23.387 -9.200 39.113 1.00 59.19 94 GLU A O 1
ATOM 723 N N . LYS A 1 95 ? -24.263 -10.714 37.728 1.00 56.88 95 LYS A N 1
ATOM 724 C CA . LYS A 1 95 ? -24.040 -9.915 36.502 1.00 56.88 95 LYS A CA 1
ATOM 725 C C . LYS A 1 95 ? -25.008 -8.725 36.390 1.00 56.88 95 LYS A C 1
ATOM 727 O O . LYS A 1 95 ? -26.161 -8.820 36.800 1.00 56.88 95 LYS A O 1
ATOM 732 N N . ASN A 1 96 ? -24.602 -7.667 35.680 1.00 57.66 96 ASN A N 1
ATOM 733 C CA . ASN A 1 96 ? -25.315 -6.387 35.463 1.00 57.66 96 ASN A CA 1
ATOM 734 C C . ASN A 1 96 ? -26.836 -6.476 35.239 1.00 57.66 96 ASN A C 1
ATOM 736 O O . ASN A 1 96 ? -27.612 -5.676 35.750 1.00 57.66 96 ASN A O 1
ATOM 740 N N . GLN A 1 97 ? -27.303 -7.452 34.465 1.00 57.19 97 GLN A N 1
ATOM 741 C CA . GLN A 1 97 ? -28.732 -7.604 34.177 1.00 57.19 97 GLN A CA 1
ATOM 742 C C . GLN A 1 97 ? -29.527 -8.300 35.310 1.00 57.19 97 GLN A C 1
ATOM 744 O O . GLN A 1 97 ? -30.747 -8.176 35.349 1.00 57.19 97 GLN A O 1
ATOM 749 N N . VAL A 1 98 ? -28.869 -9.036 36.213 1.00 59.78 98 VAL A N 1
ATOM 750 C CA . VAL A 1 98 ? -29.450 -9.571 37.465 1.00 59.78 98 VAL A CA 1
ATOM 751 C C . VAL A 1 98 ? -29.526 -8.450 38.512 1.00 59.78 98 VAL A C 1
ATOM 753 O O . VAL A 1 98 ? -30.556 -8.304 39.163 1.00 59.78 98 VAL A O 1
ATOM 756 N N . ILE A 1 99 ? -28.506 -7.583 38.566 1.00 63.47 99 ILE A N 1
ATOM 757 C CA . ILE A 1 99 ? -28.462 -6.368 39.402 1.00 63.47 99 ILE A CA 1
ATOM 758 C C . ILE A 1 99 ? -29.662 -5.442 39.112 1.00 63.47 99 ILE A C 1
ATOM 760 O O . ILE A 1 99 ? -30.304 -4.962 40.041 1.00 63.47 99 ILE A O 1
ATOM 764 N N . LYS A 1 100 ? -30.065 -5.281 37.839 1.00 64.12 100 LYS A N 1
ATOM 765 C CA . LYS A 1 100 ? -31.310 -4.566 37.464 1.00 64.12 100 LYS A CA 1
ATOM 766 C C . LYS A 1 100 ? -32.578 -5.204 38.056 1.00 64.12 100 LYS A C 1
ATOM 768 O O . LYS A 1 100 ? -33.516 -4.500 38.415 1.00 64.12 100 LYS A O 1
ATOM 773 N N . GLY A 1 101 ? -32.615 -6.534 38.162 1.00 64.38 101 GLY A N 1
ATOM 774 C CA . GLY A 1 101 ? -33.718 -7.266 38.792 1.00 64.38 101 GLY A CA 1
ATOM 775 C C . GLY A 1 101 ? -33.730 -7.134 40.318 1.00 64.38 101 GLY A C 1
ATOM 776 O O . GLY A 1 101 ? -34.805 -7.070 40.912 1.00 64.38 101 GLY A O 1
ATOM 777 N N . PHE A 1 102 ? -32.553 -7.039 40.942 1.00 66.81 102 PHE A N 1
ATOM 778 C CA . PHE A 1 102 ? -32.414 -6.732 42.367 1.00 66.81 102 PHE A CA 1
ATOM 779 C C . PHE A 1 102 ? -32.859 -5.302 42.685 1.00 66.81 102 PHE A C 1
ATOM 781 O O . PHE A 1 102 ? -33.629 -5.118 43.621 1.00 66.81 102 PHE A O 1
ATOM 788 N N . HIS A 1 103 ? -32.481 -4.315 41.863 1.00 65.75 103 HIS A N 1
ATOM 789 C CA . HIS A 1 103 ? -32.960 -2.930 41.986 1.00 65.75 103 HIS A CA 1
ATOM 790 C C . HIS A 1 103 ? -34.488 -2.853 41.972 1.00 65.75 103 HIS A C 1
ATOM 792 O O . HIS A 1 103 ? -35.092 -2.324 42.902 1.00 65.75 103 HIS A O 1
ATOM 798 N N . ALA A 1 104 ? -35.121 -3.472 40.969 1.00 69.00 104 ALA A N 1
ATOM 799 C CA . ALA A 1 104 ? -36.576 -3.509 40.859 1.00 69.00 104 ALA A CA 1
ATOM 800 C C . ALA A 1 104 ? -37.232 -4.199 42.067 1.00 69.00 104 ALA A C 1
ATOM 802 O O . ALA A 1 104 ? -38.238 -3.718 42.574 1.00 69.00 104 ALA A O 1
ATOM 803 N N . ALA A 1 105 ? -36.648 -5.294 42.569 1.00 69.94 105 ALA A N 1
ATOM 804 C CA . ALA A 1 105 ? -37.138 -5.977 43.765 1.00 69.94 105 ALA A CA 1
ATOM 805 C C . ALA A 1 105 ? -37.042 -5.113 45.037 1.00 69.94 105 ALA A C 1
ATOM 807 O O . ALA A 1 105 ? -37.960 -5.140 45.852 1.00 69.94 105 ALA A O 1
ATOM 808 N N . ILE A 1 106 ? -35.964 -4.339 45.197 1.00 69.62 106 ILE A N 1
ATOM 809 C CA . ILE A 1 106 ? -35.776 -3.417 46.327 1.00 69.62 106 ILE A CA 1
ATOM 810 C C . ILE A 1 106 ? -36.779 -2.259 46.252 1.00 69.62 106 ILE A C 1
ATOM 812 O O . ILE A 1 106 ? -37.415 -1.936 47.253 1.00 69.62 106 ILE A O 1
ATOM 816 N N . VAL A 1 107 ? -36.961 -1.665 45.068 1.00 72.75 107 VAL A N 1
ATOM 817 C CA . VAL A 1 107 ? -37.908 -0.559 44.838 1.00 72.75 107 VAL A CA 1
ATOM 818 C C . VAL A 1 107 ? -39.358 -1.007 45.032 1.00 72.75 107 VAL A C 1
ATOM 820 O O . VAL A 1 107 ? -40.121 -0.305 45.696 1.00 72.75 107 VAL A O 1
ATOM 823 N N . ASP A 1 108 ? -39.731 -2.182 44.512 1.00 75.62 108 ASP A N 1
ATOM 824 C CA . ASP A 1 108 ? -41.051 -2.782 44.744 1.00 75.62 108 ASP A CA 1
ATOM 825 C C . ASP A 1 108 ? -41.300 -2.949 46.251 1.00 75.62 108 ASP A C 1
ATOM 827 O O . ASP A 1 108 ? -42.363 -2.587 46.754 1.00 75.62 108 ASP A O 1
ATOM 831 N N . LYS A 1 109 ? -40.289 -3.418 46.998 1.00 70.25 109 LYS A N 1
ATOM 832 C CA . LYS A 1 109 ? -40.427 -3.656 48.435 1.00 70.25 109 LYS A CA 1
ATOM 833 C C . LYS A 1 109 ? -40.501 -2.379 49.268 1.00 70.25 109 LYS A C 1
ATOM 835 O O . LYS A 1 109 ? -41.310 -2.320 50.190 1.00 70.25 109 LYS A O 1
ATOM 840 N N . LEU A 1 110 ? -39.718 -1.353 48.930 1.00 68.25 110 LEU A N 1
ATOM 841 C CA . LEU A 1 110 ? -39.836 -0.008 49.510 1.00 68.25 110 LEU A CA 1
ATOM 842 C C . LEU A 1 110 ? -41.264 0.531 49.350 1.00 68.25 110 LEU A C 1
ATOM 844 O O . LEU A 1 110 ? -41.862 0.996 50.318 1.00 68.25 110 LEU A O 1
ATOM 848 N N . ARG A 1 111 ? -41.849 0.374 48.158 1.00 72.62 111 ARG A N 1
ATOM 849 C CA . ARG A 1 111 ? -43.225 0.802 47.873 1.00 72.62 111 ARG A CA 1
ATOM 850 C C . ARG A 1 111 ? -44.274 0.013 48.669 1.00 72.62 111 ARG A C 1
ATOM 852 O O . ARG A 1 111 ? -45.269 0.575 49.132 1.00 72.62 111 ARG A O 1
ATOM 859 N N . ASP A 1 112 ? -44.061 -1.288 48.846 1.00 72.62 112 ASP A N 1
ATOM 860 C CA . ASP A 1 112 ? -44.939 -2.142 49.656 1.00 72.62 112 ASP A CA 1
ATOM 861 C C . ASP A 1 112 ? -44.872 -1.789 51.154 1.00 72.62 112 ASP A C 1
ATOM 863 O O . ASP A 1 112 ? -45.873 -1.894 51.863 1.00 72.62 112 ASP A O 1
ATOM 867 N N . LEU A 1 113 ? -43.715 -1.341 51.644 1.00 65.56 113 LEU A N 1
ATOM 868 C CA . LEU A 1 113 ? -43.524 -0.892 53.028 1.00 65.56 113 LEU A CA 1
ATOM 869 C C . LEU A 1 113 ? -44.110 0.498 53.295 1.00 65.56 113 LEU A C 1
ATOM 871 O O . LEU A 1 113 ? -44.651 0.723 54.374 1.00 65.56 113 LEU A O 1
ATOM 875 N N . GLU A 1 114 ? -44.052 1.409 52.323 1.00 64.81 114 GLU A N 1
ATOM 876 C CA . GLU A 1 114 ? -44.690 2.731 52.413 1.00 64.81 114 GLU A CA 1
ATOM 877 C C . GLU A 1 114 ? -46.227 2.652 52.423 1.00 64.81 114 GLU A C 1
ATOM 879 O O . GLU A 1 114 ? -46.885 3.515 52.999 1.00 64.81 114 GLU A O 1
ATOM 884 N N . SER A 1 115 ? -46.809 1.617 51.807 1.00 65.62 115 SER A N 1
ATOM 885 C CA . SER A 1 115 ? -48.267 1.463 51.665 1.00 65.62 115 SER A CA 1
ATOM 886 C C . SER A 1 115 ? -48.941 0.600 52.744 1.00 65.62 115 SER A C 1
ATOM 888 O O . SER A 1 115 ? -50.153 0.712 52.936 1.00 65.62 115 SER A O 1
ATOM 890 N N . ASN A 1 116 ? -48.193 -0.234 53.477 1.00 58.28 116 ASN A N 1
ATOM 891 C CA . ASN A 1 116 ? -48.731 -1.091 54.539 1.00 58.28 116 ASN A CA 1
ATOM 892 C C . ASN A 1 116 ? -48.599 -0.442 55.927 1.00 58.28 116 ASN A C 1
ATOM 894 O O . ASN A 1 116 ? -47.597 -0.597 56.622 1.00 58.28 116 ASN A O 1
ATOM 898 N N . ASP A 1 117 ? -49.655 0.251 56.356 1.00 51.81 117 ASP A N 1
ATOM 899 C CA . ASP A 1 117 ? -49.687 1.031 57.606 1.00 51.81 117 ASP A CA 1
ATOM 900 C C . ASP A 1 117 ? -50.118 0.224 58.855 1.00 51.81 117 ASP A C 1
ATOM 902 O O . ASP A 1 117 ? -50.316 0.789 59.925 1.00 51.81 117 ASP A O 1
ATOM 906 N N . THR A 1 118 ? -50.319 -1.098 58.741 1.00 49.62 118 THR A N 1
ATOM 907 C CA . THR A 1 118 ? -51.077 -1.876 59.751 1.00 49.62 118 THR A CA 1
ATOM 908 C C . THR A 1 118 ? -50.354 -3.065 60.396 1.00 49.62 118 THR A C 1
ATOM 910 O O . THR A 1 118 ? -50.891 -3.634 61.344 1.00 49.62 118 THR A O 1
ATOM 913 N N . THR A 1 119 ? -49.150 -3.444 59.953 1.00 49.88 119 THR A N 1
ATOM 914 C CA . THR A 1 119 ? -48.513 -4.718 60.372 1.00 49.88 119 THR A CA 1
ATOM 915 C C . THR A 1 119 ? -47.105 -4.615 60.963 1.00 49.88 119 THR A C 1
ATOM 917 O O . THR A 1 119 ? -46.631 -5.602 61.517 1.00 49.88 119 THR A O 1
ATOM 920 N N . LEU A 1 120 ? -46.444 -3.458 60.895 1.00 53.09 120 LEU A N 1
ATOM 921 C CA . LEU A 1 120 ? -45.085 -3.252 61.415 1.00 53.09 120 LEU A CA 1
ATOM 922 C C . LEU A 1 120 ? -45.058 -2.050 62.362 1.00 53.09 120 LEU A C 1
ATOM 924 O O . LEU A 1 120 ? -45.644 -1.012 62.061 1.00 53.09 120 LEU A O 1
ATOM 928 N N . ASP A 1 121 ? -44.369 -2.192 63.496 1.00 58.38 121 ASP A N 1
ATOM 929 C CA . ASP A 1 121 ? -44.117 -1.079 64.416 1.00 58.38 121 ASP A CA 1
ATOM 930 C C . ASP A 1 121 ? -43.324 0.027 63.692 1.00 58.38 121 ASP A C 1
ATOM 932 O O . ASP A 1 121 ? -42.439 -0.263 62.879 1.00 58.38 121 ASP A O 1
ATOM 936 N N . PHE A 1 122 ? -43.651 1.295 63.960 1.00 58.19 122 PHE A N 1
ATOM 937 C CA . PHE A 1 122 ? -43.157 2.459 63.208 1.00 58.19 122 PHE A CA 1
ATOM 938 C C . PHE A 1 122 ? -41.620 2.485 63.134 1.00 58.19 122 PHE A C 1
ATOM 940 O O . PHE A 1 122 ? -41.047 2.721 62.071 1.00 58.19 122 PHE A O 1
ATOM 947 N N . ASN A 1 123 ? -40.963 2.117 64.238 1.00 55.84 123 ASN A N 1
ATOM 948 C CA . ASN A 1 123 ? -39.505 2.051 64.354 1.00 55.84 123 ASN A CA 1
ATOM 949 C C . ASN A 1 123 ? -38.871 0.933 63.504 1.00 55.84 123 ASN A C 1
ATOM 951 O O . ASN A 1 123 ? -37.735 1.065 63.049 1.00 55.84 123 ASN A O 1
ATOM 955 N N . VAL A 1 124 ? -39.574 -0.181 63.278 1.00 55.47 124 VAL A N 1
ATOM 956 C CA . VAL A 1 124 ? -39.086 -1.292 62.438 1.00 55.47 124 VAL A CA 1
ATOM 957 C C . VAL A 1 124 ? -39.187 -0.913 60.971 1.00 55.47 124 VAL A C 1
ATOM 959 O O . VAL A 1 124 ? -38.255 -1.148 60.203 1.00 55.47 124 VAL A O 1
ATOM 962 N N . ARG A 1 125 ? -40.296 -0.267 60.597 1.00 61.53 125 ARG A N 1
ATOM 963 C CA . ARG A 1 125 ? -40.504 0.251 59.246 1.00 61.53 125 ARG A CA 1
ATOM 964 C C . ARG A 1 125 ? -39.445 1.291 58.888 1.00 61.53 125 ARG A C 1
ATOM 966 O O . ARG A 1 125 ? -38.837 1.176 57.835 1.00 61.53 125 ARG A O 1
ATOM 973 N N . GLU A 1 126 ? -39.174 2.251 59.769 1.00 60.06 126 GLU A N 1
ATOM 974 C CA . GLU A 1 126 ? -38.185 3.307 59.519 1.00 60.06 126 GLU A CA 1
ATOM 975 C C . GLU A 1 126 ? -36.759 2.753 59.347 1.00 60.06 126 GLU A C 1
ATOM 977 O O . GLU A 1 126 ? -36.087 3.061 58.361 1.00 60.06 126 GLU A O 1
ATOM 982 N N . ASN A 1 127 ? -36.322 1.852 60.234 1.00 56.19 127 ASN A N 1
ATOM 983 C CA . ASN A 1 127 ? -35.000 1.224 60.129 1.00 56.19 127 ASN A CA 1
ATOM 984 C C . ASN A 1 127 ? -34.859 0.337 58.880 1.00 56.19 127 ASN A C 1
ATOM 986 O O . ASN A 1 127 ? -33.793 0.290 58.266 1.00 56.19 127 ASN A O 1
ATOM 990 N N . PHE A 1 128 ? -35.926 -0.357 58.477 1.00 62.28 128 PHE A N 1
ATOM 991 C CA . PHE A 1 128 ? -35.896 -1.202 57.286 1.00 62.28 128 PHE A CA 1
ATOM 992 C C . PHE A 1 128 ? -35.946 -0.387 55.988 1.00 62.28 128 PHE A C 1
ATOM 994 O O . PHE A 1 128 ? -35.248 -0.712 55.028 1.00 62.28 128 PHE A O 1
ATOM 1001 N N . THR A 1 129 ? -36.709 0.708 55.972 1.00 63.41 129 THR A N 1
ATOM 1002 C CA . THR A 1 129 ? -36.702 1.682 54.875 1.00 63.41 129 THR A CA 1
ATOM 1003 C C . THR A 1 129 ? -35.302 2.255 54.673 1.00 63.41 129 THR A C 1
ATOM 1005 O O . THR A 1 129 ? -34.828 2.278 53.542 1.00 63.41 129 THR A O 1
ATOM 1008 N N . LEU A 1 130 ? -34.593 2.627 55.748 1.00 62.94 130 LEU A N 1
ATOM 1009 C CA . LEU A 1 130 ? -33.199 3.084 55.664 1.00 62.94 130 LEU A CA 1
ATOM 1010 C C . LEU A 1 130 ? -32.261 2.012 55.079 1.00 62.94 130 LEU A C 1
ATOM 1012 O O . LEU A 1 130 ? -31.422 2.319 54.232 1.00 62.94 130 LEU A O 1
ATOM 1016 N N . LEU A 1 131 ? -32.427 0.746 55.476 1.00 62.12 131 LEU A N 1
ATOM 1017 C CA . LEU A 1 131 ? -31.631 -0.369 54.951 1.00 62.12 131 LEU A CA 1
ATOM 1018 C C . LEU A 1 131 ? -31.877 -0.601 53.453 1.00 62.12 131 LEU A C 1
ATOM 1020 O O . LEU A 1 131 ? -30.920 -0.736 52.690 1.00 62.12 131 LEU A O 1
ATOM 1024 N N . LEU A 1 132 ? -33.139 -0.618 53.012 1.00 64.75 132 LEU A N 1
ATOM 1025 C CA . LEU A 1 132 ? -33.471 -0.760 51.591 1.00 64.75 132 LEU A CA 1
ATOM 1026 C C . LEU A 1 132 ? -33.022 0.450 50.767 1.00 64.75 132 LEU A C 1
ATOM 1028 O O . LEU A 1 132 ? -32.579 0.270 49.633 1.00 64.75 132 LEU A O 1
ATOM 1032 N N . GLN A 1 133 ? -33.105 1.661 51.323 1.00 65.06 133 GLN A N 1
ATOM 1033 C CA . GLN A 1 133 ? -32.656 2.885 50.661 1.00 65.06 133 GLN A CA 1
ATOM 1034 C C . GLN A 1 133 ? -31.156 2.822 50.356 1.00 65.06 133 GLN A C 1
ATOM 1036 O O . GLN A 1 133 ? -30.745 3.072 49.226 1.00 65.06 133 GLN A O 1
ATOM 1041 N N . HIS A 1 134 ? -30.342 2.400 51.322 1.00 63.94 134 HIS A N 1
ATOM 1042 C CA . HIS A 1 134 ? -28.913 2.243 51.078 1.00 63.94 134 HIS A CA 1
ATOM 1043 C C . HIS A 1 134 ? -28.582 1.055 50.168 1.00 63.94 134 HIS A C 1
ATOM 1045 O O . HIS A 1 134 ? -27.651 1.128 49.369 1.00 63.94 134 HIS A O 1
ATOM 1051 N N . LEU A 1 135 ? -29.342 -0.044 50.246 1.00 64.44 135 LEU A N 1
ATOM 1052 C CA . LEU A 1 135 ? -29.160 -1.174 49.331 1.00 64.44 135 LEU A CA 1
ATOM 1053 C C . LEU A 1 135 ? -29.465 -0.763 47.883 1.00 64.44 135 LEU A C 1
ATOM 1055 O O . LEU A 1 135 ? -28.791 -1.203 46.954 1.00 64.44 135 LEU A O 1
ATOM 1059 N N . LYS A 1 136 ? -30.454 0.117 47.696 1.00 68.00 136 LYS A N 1
ATOM 1060 C CA . LYS A 1 136 ? -30.786 0.727 46.409 1.00 68.00 136 LYS A CA 1
ATOM 1061 C C . LYS A 1 136 ? -29.646 1.607 45.895 1.00 68.00 136 LYS A C 1
ATOM 1063 O O . LYS A 1 136 ? -29.233 1.395 44.760 1.00 68.00 136 LYS A O 1
ATOM 1068 N N . GLU A 1 137 ? -29.129 2.529 46.710 1.00 69.44 137 GLU A N 1
ATOM 1069 C CA . GLU A 1 137 ? -27.997 3.397 46.336 1.00 69.44 137 GLU A CA 1
ATOM 1070 C C . GLU A 1 137 ? -26.796 2.566 45.856 1.00 69.44 137 GLU A C 1
ATOM 1072 O O . GLU A 1 137 ? -26.257 2.802 44.779 1.00 69.44 137 GLU A O 1
ATOM 1077 N N . GLN A 1 138 ? -26.445 1.496 46.575 1.00 65.12 138 GLN A N 1
ATOM 1078 C CA . GLN A 1 138 ? -25.327 0.632 46.178 1.00 65.12 138 GLN A CA 1
ATOM 1079 C C . GLN A 1 138 ? -25.566 -0.135 44.876 1.00 65.12 138 GLN A C 1
ATOM 1081 O O . GLN A 1 138 ? -24.640 -0.363 44.092 1.00 65.12 138 GLN A O 1
ATOM 1086 N N . VAL A 1 139 ? -26.800 -0.577 44.649 1.00 66.56 139 VAL A N 1
ATOM 1087 C CA . VAL A 1 139 ? -27.178 -1.244 43.404 1.00 66.56 139 VAL A CA 1
ATOM 1088 C C . VAL A 1 139 ? -27.147 -0.255 42.233 1.00 66.56 139 VAL A C 1
ATOM 1090 O O . VAL A 1 139 ? -26.740 -0.645 41.140 1.00 66.56 139 VAL A O 1
ATOM 1093 N N . GLU A 1 140 ? -27.520 1.008 42.452 1.00 70.19 140 GLU A N 1
ATOM 1094 C CA . GLU A 1 140 ? -27.440 2.084 41.455 1.00 70.19 140 GLU A CA 1
ATOM 1095 C C . GLU A 1 140 ? -25.986 2.419 41.094 1.00 70.19 140 GLU A C 1
ATOM 1097 O O . GLU A 1 140 ? -25.648 2.385 39.909 1.00 70.19 140 GLU A O 1
ATOM 1102 N N . ASP A 1 141 ? -25.102 2.597 42.078 1.00 71.38 141 ASP A N 1
ATOM 1103 C CA . ASP A 1 141 ? -23.671 2.858 41.850 1.00 71.38 141 ASP A CA 1
ATOM 1104 C C . ASP A 1 141 ? -22.999 1.722 41.062 1.00 71.38 141 ASP A C 1
ATOM 1106 O O . ASP A 1 141 ? -22.233 1.935 40.113 1.00 71.38 141 ASP A O 1
ATOM 1110 N N . LYS A 1 142 ? -23.308 0.468 41.421 1.00 67.25 142 LYS A N 1
ATOM 1111 C CA . LYS A 1 142 ? -22.806 -0.704 40.692 1.00 67.25 142 LYS A CA 1
ATOM 1112 C C . LYS A 1 142 ? -23.349 -0.771 39.276 1.00 67.25 142 LYS A C 1
ATOM 1114 O O . LYS A 1 142 ? -22.628 -1.202 38.375 1.00 67.25 142 LYS A O 1
ATOM 1119 N N . LEU A 1 143 ? -24.594 -0.354 39.074 1.00 69.00 143 LEU A N 1
ATOM 1120 C CA . LEU A 1 143 ? -25.205 -0.320 37.758 1.00 69.00 143 LEU A CA 1
ATOM 1121 C C . LEU A 1 143 ? -24.576 0.756 36.868 1.00 69.00 143 LEU A C 1
ATOM 1123 O O . LEU A 1 143 ? -24.354 0.509 35.685 1.00 69.00 143 LEU A O 1
ATOM 1127 N N . GLU A 1 144 ? -24.254 1.919 37.426 1.00 74.88 144 GLU A N 1
ATOM 1128 C CA . GLU A 1 144 ? -23.567 2.992 36.711 1.00 74.88 144 GLU A CA 1
ATOM 1129 C C . GLU A 1 144 ? -22.155 2.567 36.293 1.00 74.88 144 GLU A C 1
ATOM 1131 O O . GLU A 1 144 ? -21.807 2.647 35.113 1.00 74.88 144 GLU A O 1
ATOM 1136 N N . GLN A 1 145 ? -21.379 2.001 37.223 1.00 71.50 145 GLN A N 1
ATOM 1137 C CA . GLN A 1 145 ? -20.046 1.470 36.930 1.00 71.50 145 GLN A CA 1
ATOM 1138 C C . GLN A 1 145 ? -20.095 0.388 35.839 1.00 71.50 145 GLN A C 1
ATOM 1140 O O . GLN A 1 145 ? -19.271 0.366 34.924 1.00 71.50 145 GLN A O 1
ATOM 1145 N N . ALA A 1 146 ? -21.076 -0.508 35.923 1.00 68.88 146 ALA A N 1
ATOM 1146 C CA . ALA A 1 146 ? -21.317 -1.550 34.938 1.00 68.88 146 ALA A CA 1
ATOM 1147 C C . ALA A 1 146 ? -21.638 -0.995 33.543 1.00 68.88 146 ALA A C 1
ATOM 1149 O O . ALA A 1 146 ? -21.072 -1.466 32.555 1.00 68.88 146 ALA A O 1
ATOM 1150 N N . ASN A 1 147 ? -22.522 0.003 33.464 1.00 71.69 147 ASN A N 1
ATOM 1151 C CA . ASN A 1 147 ? -22.888 0.641 32.202 1.00 71.69 147 ASN A CA 1
ATOM 1152 C C . ASN A 1 147 ? -21.678 1.354 31.575 1.00 71.69 147 ASN A C 1
ATOM 1154 O O . ASN A 1 147 ? -21.453 1.212 30.376 1.00 71.69 147 ASN A O 1
ATOM 1158 N N . ALA A 1 148 ? -20.861 2.045 32.377 1.00 73.88 148 ALA A N 1
ATOM 1159 C CA . ALA A 1 148 ? -19.641 2.700 31.901 1.00 73.88 148 ALA A CA 1
ATOM 1160 C C . ALA A 1 148 ? -18.625 1.696 31.324 1.00 73.88 148 ALA A C 1
ATOM 1162 O O . ALA A 1 148 ? -17.995 1.953 30.298 1.00 73.88 148 ALA A O 1
ATOM 1163 N N . VAL A 1 149 ? -18.486 0.520 31.950 1.00 73.75 149 VAL A N 1
ATOM 1164 C CA . VAL A 1 149 ? -17.641 -0.562 31.422 1.00 73.75 149 VAL A CA 1
ATOM 1165 C C . VAL A 1 149 ? -18.211 -1.118 30.116 1.00 73.75 149 VAL A C 1
ATOM 1167 O O . VAL A 1 149 ? -17.450 -1.307 29.171 1.00 73.75 149 VAL A O 1
ATOM 1170 N N . GLU A 1 150 ? -19.523 -1.359 30.030 1.00 74.06 150 GLU A N 1
ATOM 1171 C CA . GLU A 1 150 ? -20.164 -1.822 28.789 1.00 74.06 150 GLU A CA 1
ATOM 1172 C C . GLU A 1 150 ? -19.947 -0.824 27.641 1.00 74.06 150 GLU A C 1
ATOM 1174 O O . GLU A 1 150 ? -19.517 -1.223 26.556 1.00 74.06 150 GLU A O 1
ATOM 1179 N N . GLU A 1 151 ? -20.138 0.472 27.890 1.00 76.12 151 GLU A N 1
ATOM 1180 C CA . GLU A 1 151 ? -19.890 1.527 26.904 1.00 76.12 151 GLU A CA 1
ATOM 1181 C C . GLU A 1 151 ? -18.426 1.547 26.448 1.00 76.12 151 GLU A C 1
ATOM 1183 O O . GLU A 1 151 ? -18.146 1.524 25.248 1.00 76.12 151 GLU A O 1
ATOM 1188 N N . HIS A 1 152 ? -17.477 1.487 27.385 1.00 78.25 152 HIS A N 1
ATOM 1189 C CA . HIS A 1 152 ? -16.055 1.448 27.051 1.00 78.25 152 HIS A CA 1
ATOM 1190 C C . HIS A 1 152 ? -15.682 0.185 26.256 1.00 78.25 152 HIS A C 1
ATOM 1192 O O . HIS A 1 152 ? -14.880 0.243 25.324 1.00 78.25 152 HIS A O 1
ATOM 1198 N N . THR A 1 153 ? -16.279 -0.972 26.568 1.00 72.56 153 THR A N 1
ATOM 1199 C CA . THR A 1 153 ? -16.055 -2.196 25.780 1.00 72.56 153 THR A CA 1
ATOM 1200 C C . THR A 1 153 ? -16.622 -2.096 24.365 1.00 72.56 153 THR A C 1
ATOM 1202 O O . THR A 1 153 ? -15.993 -2.597 23.433 1.00 72.56 153 THR A O 1
ATOM 1205 N N . ALA A 1 154 ? -17.758 -1.418 24.181 1.00 77.31 154 ALA A N 1
ATOM 1206 C CA . ALA A 1 154 ? -18.320 -1.159 22.859 1.00 77.31 154 ALA A CA 1
ATOM 1207 C C . ALA A 1 154 ? -17.420 -0.215 22.044 1.00 77.31 154 ALA A C 1
ATOM 1209 O O . ALA A 1 154 ? -17.108 -0.515 20.892 1.00 77.31 154 ALA A O 1
ATOM 1210 N N . GLN A 1 155 ? -16.918 0.858 22.664 1.00 84.44 155 GLN A N 1
ATOM 1211 C CA . GLN A 1 155 ? -15.966 1.778 22.031 1.00 84.44 155 GLN A CA 1
ATOM 1212 C C . GLN A 1 155 ? -14.665 1.068 21.626 1.00 84.44 155 GLN A C 1
ATOM 1214 O O . GLN A 1 155 ? -14.163 1.270 20.521 1.00 84.44 155 GLN A O 1
ATOM 1219 N N . LEU A 1 156 ? -14.129 0.186 22.478 1.00 82.75 156 LEU A N 1
ATOM 1220 C CA . LEU A 1 156 ? -12.948 -0.618 22.145 1.00 82.75 156 LEU A CA 1
ATOM 1221 C C . LEU A 1 156 ? -13.200 -1.571 20.969 1.00 82.75 156 LEU A C 1
ATOM 1223 O O . LEU A 1 156 ? -12.302 -1.780 20.151 1.00 82.75 156 LEU A O 1
ATOM 1227 N N . ALA A 1 157 ? -14.399 -2.148 20.864 1.00 80.56 157 ALA A N 1
ATOM 1228 C CA . ALA A 1 157 ? -14.765 -2.997 19.734 1.00 80.56 157 ALA A CA 1
ATOM 1229 C C . ALA A 1 157 ? -14.809 -2.197 18.420 1.00 80.56 157 ALA A C 1
ATOM 1231 O O . ALA A 1 157 ? -14.231 -2.634 17.424 1.00 80.56 157 ALA A O 1
ATOM 1232 N N . GLU A 1 158 ? -15.400 -1.000 18.436 1.00 88.25 158 GLU A N 1
ATOM 1233 C CA . GLU A 1 158 ? -15.431 -0.089 17.284 1.00 88.25 158 GLU A CA 1
ATOM 1234 C C . GLU A 1 158 ? -14.016 0.363 16.874 1.00 88.25 158 GLU A C 1
ATOM 1236 O O . GLU A 1 158 ? -13.637 0.317 15.700 1.00 88.25 158 GLU A O 1
ATOM 1241 N N . GLN A 1 159 ? -13.174 0.726 17.845 1.00 88.12 159 GLN A N 1
ATOM 1242 C CA . GLN A 1 159 ? -11.768 1.058 17.592 1.00 88.12 159 GLN A CA 1
ATOM 1243 C C . GLN A 1 159 ? -10.984 -0.133 17.022 1.00 88.12 159 GLN A C 1
ATOM 1245 O O . GLN A 1 159 ? -10.142 0.029 16.139 1.00 88.12 159 GLN A O 1
ATOM 1250 N N . SER A 1 160 ? -11.263 -1.350 17.488 1.00 87.81 160 SER A N 1
ATOM 1251 C CA . SER A 1 160 ? -10.641 -2.560 16.947 1.00 87.81 160 SER A CA 1
ATOM 1252 C C . SER A 1 160 ? -11.039 -2.797 15.486 1.00 87.81 160 SER A C 1
ATOM 1254 O O . SER A 1 160 ? -10.186 -3.125 14.655 1.00 87.81 160 SER A O 1
ATOM 1256 N N . GLU A 1 161 ? -12.309 -2.576 15.148 1.00 89.19 161 GLU A N 1
ATOM 1257 C CA . GLU A 1 161 ? -12.814 -2.713 13.782 1.00 89.19 161 GLU A CA 1
ATOM 1258 C C . GLU A 1 161 ? -12.214 -1.664 12.835 1.00 89.19 161 GLU A C 1
ATOM 1260 O O . GLU A 1 161 ? -11.757 -2.006 11.738 1.00 89.19 161 GLU A O 1
ATOM 1265 N N . THR A 1 162 ? -12.126 -0.406 13.273 1.00 92.25 162 THR A N 1
ATOM 1266 C CA . THR A 1 162 ? -11.495 0.669 12.489 1.00 92.25 162 THR A CA 1
ATOM 1267 C C . THR A 1 162 ? -10.003 0.411 12.264 1.00 92.25 162 THR A C 1
ATOM 1269 O O . THR A 1 162 ? -9.526 0.531 11.133 1.00 92.25 162 THR A O 1
ATOM 1272 N N . LEU A 1 163 ? -9.265 -0.049 13.280 1.00 90.38 163 LEU A N 1
ATOM 1273 C CA . LEU A 1 163 ? -7.866 -0.468 13.122 1.00 90.38 163 LEU A CA 1
ATOM 1274 C C . LEU A 1 163 ? -7.716 -1.637 12.140 1.00 90.38 163 LEU A C 1
ATOM 1276 O O . LEU A 1 163 ? -6.775 -1.659 11.341 1.00 90.38 163 LEU A O 1
ATOM 1280 N N . ALA A 1 164 ? -8.640 -2.601 12.156 1.00 91.38 164 ALA A N 1
ATOM 1281 C CA . ALA A 1 164 ? -8.636 -3.703 11.199 1.00 91.38 164 ALA A CA 1
ATOM 1282 C C . ALA A 1 164 ? -8.899 -3.225 9.760 1.00 91.38 164 ALA A C 1
ATOM 1284 O O . ALA A 1 164 ? -8.294 -3.759 8.826 1.00 91.38 164 ALA A O 1
ATOM 1285 N N . ALA A 1 165 ? -9.760 -2.220 9.571 1.00 91.81 165 ALA A N 1
ATOM 1286 C CA . ALA A 1 165 ? -9.995 -1.593 8.272 1.00 91.81 165 ALA A CA 1
ATOM 1287 C C . ALA A 1 165 ? -8.745 -0.859 7.762 1.00 91.81 165 ALA A C 1
ATOM 1289 O O . ALA A 1 165 ? -8.266 -1.172 6.673 1.00 91.81 165 ALA A O 1
ATOM 1290 N N . ILE A 1 166 ? -8.139 -0.003 8.590 1.00 93.06 166 ILE A N 1
ATOM 1291 C CA . ILE A 1 166 ? -6.898 0.717 8.252 1.00 93.06 166 ILE A CA 1
ATOM 1292 C C . ILE A 1 166 ? -5.776 -0.264 7.891 1.00 93.06 166 ILE A C 1
ATOM 1294 O O . ILE A 1 166 ? -5.042 -0.057 6.927 1.00 93.06 166 ILE A O 1
ATOM 1298 N N . ARG A 1 167 ? -5.651 -1.374 8.630 1.00 93.94 167 ARG A N 1
ATOM 1299 C CA . ARG A 1 167 ? -4.655 -2.411 8.334 1.00 93.94 167 ARG A CA 1
ATOM 1300 C C . ARG A 1 167 ? -4.880 -3.063 6.967 1.00 93.94 167 ARG A C 1
ATOM 1302 O O . ARG A 1 167 ? -3.903 -3.354 6.277 1.00 93.94 167 ARG A O 1
ATOM 1309 N N . ARG A 1 168 ? -6.135 -3.310 6.575 1.00 93.38 168 ARG A N 1
ATOM 1310 C CA . ARG A 1 168 ? -6.468 -3.848 5.244 1.00 93.38 168 ARG A CA 1
ATOM 1311 C C . ARG A 1 168 ? -6.103 -2.857 4.141 1.00 93.38 168 ARG A C 1
ATOM 1313 O O . ARG A 1 168 ? -5.463 -3.263 3.172 1.00 93.38 168 ARG A O 1
ATOM 1320 N N . ASP A 1 169 ? -6.429 -1.583 4.324 1.00 94.62 169 ASP A N 1
ATOM 1321 C CA . ASP A 1 169 ? -6.115 -0.532 3.352 1.00 94.62 169 ASP A CA 1
ATOM 1322 C C . ASP A 1 169 ? -4.602 -0.350 3.189 1.00 94.62 169 ASP A C 1
ATOM 1324 O O . ASP A 1 169 ? -4.092 -0.311 2.068 1.00 94.62 169 ASP A O 1
ATOM 1328 N N . LEU A 1 170 ? -3.855 -0.351 4.298 1.00 93.56 170 LEU A N 1
ATOM 1329 C CA . LEU A 1 170 ? -2.395 -0.281 4.271 1.00 93.56 170 LEU A CA 1
ATOM 1330 C C . LEU A 1 170 ? -1.783 -1.478 3.528 1.00 93.56 170 LEU A C 1
ATOM 1332 O O . LEU A 1 170 ? -0.868 -1.310 2.724 1.00 93.56 170 LEU A O 1
ATOM 1336 N N . GLN A 1 171 ? -2.306 -2.689 3.744 1.00 93.94 171 GLN A N 1
ATOM 1337 C CA . GLN A 1 171 ? -1.842 -3.883 3.035 1.00 93.94 171 GLN A CA 1
ATOM 1338 C C . GLN A 1 171 ? -2.111 -3.792 1.523 1.00 93.94 171 GLN A C 1
ATOM 1340 O O . GLN A 1 171 ? -1.259 -4.177 0.712 1.00 93.94 171 GLN A O 1
ATOM 1345 N N . ALA A 1 172 ? -3.272 -3.261 1.129 1.00 93.94 172 ALA A N 1
ATOM 1346 C CA . ALA A 1 172 ? -3.592 -3.013 -0.273 1.00 93.94 172 ALA A CA 1
ATOM 1347 C C . ALA A 1 172 ? -2.633 -1.981 -0.890 1.00 93.94 172 ALA A C 1
ATOM 1349 O O . ALA A 1 172 ? -2.122 -2.199 -1.991 1.00 93.94 172 ALA A O 1
ATOM 1350 N N . GLN A 1 173 ? -2.312 -0.911 -0.157 1.00 94.25 173 GLN A N 1
ATOM 1351 C CA . GLN A 1 17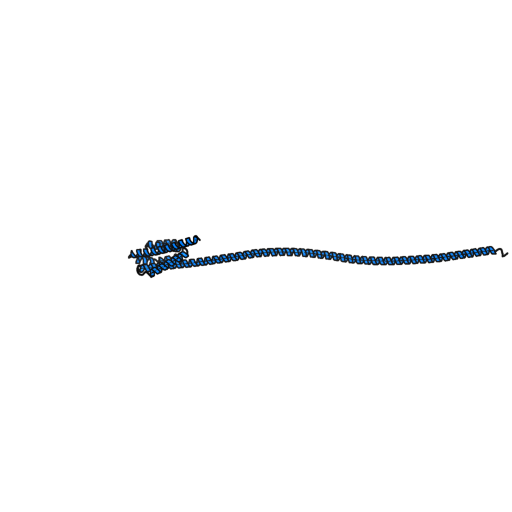3 ? -1.371 0.116 -0.602 1.00 94.25 173 GLN A CA 1
ATOM 1352 C C . GLN A 1 173 ? 0.060 -0.420 -0.747 1.00 94.25 173 GLN A C 1
ATOM 1354 O O . GLN A 1 173 ? 0.719 -0.115 -1.738 1.00 94.25 173 GLN A O 1
ATOM 1359 N N . ILE A 1 174 ? 0.531 -1.262 0.180 1.00 94.56 174 ILE A N 1
ATOM 1360 C CA . ILE A 1 174 ? 1.841 -1.930 0.074 1.00 94.56 174 ILE A CA 1
ATOM 1361 C C . ILE A 1 174 ? 1.898 -2.799 -1.186 1.00 94.56 174 ILE A C 1
ATOM 1363 O O . ILE A 1 174 ? 2.860 -2.726 -1.949 1.00 94.56 174 ILE A O 1
ATOM 1367 N N . THR A 1 175 ? 0.848 -3.584 -1.436 1.00 93.94 175 THR A N 1
ATOM 1368 C CA . THR A 1 175 ? 0.767 -4.452 -2.621 1.00 93.94 175 THR A CA 1
ATOM 1369 C C . THR A 1 175 ? 0.761 -3.633 -3.914 1.00 93.94 175 THR A C 1
ATOM 1371 O O . THR A 1 175 ? 1.429 -3.984 -4.886 1.00 93.94 175 THR A O 1
ATOM 1374 N N . HIS A 1 176 ? 0.029 -2.516 -3.924 1.00 94.31 176 HIS A N 1
ATOM 1375 C CA . HIS A 1 176 ? 0.011 -1.593 -5.053 1.00 94.31 176 HIS A CA 1
ATOM 1376 C C . HIS A 1 176 ? 1.382 -0.948 -5.287 1.00 94.31 176 HIS A C 1
ATOM 1378 O O . HIS A 1 176 ? 1.864 -0.951 -6.416 1.00 94.31 176 HIS A O 1
ATOM 1384 N N . SER A 1 177 ? 2.034 -0.466 -4.225 1.00 92.75 177 SER A N 1
ATOM 1385 C CA . SER A 1 177 ? 3.378 0.113 -4.289 1.00 92.75 177 SER A CA 1
ATOM 1386 C C . SER A 1 177 ? 4.389 -0.884 -4.859 1.00 92.75 177 SER A C 1
ATOM 1388 O O . SER A 1 177 ? 5.110 -0.548 -5.792 1.00 92.75 177 SER A O 1
ATOM 1390 N N . GLY A 1 178 ? 4.356 -2.144 -4.405 1.00 94.12 178 GLY A N 1
ATOM 1391 C CA . GLY A 1 178 ? 5.203 -3.210 -4.949 1.00 94.12 178 GLY A CA 1
ATOM 1392 C C . GLY A 1 178 ? 5.010 -3.419 -6.454 1.00 94.12 178 GLY A C 1
ATOM 1393 O O . GLY A 1 178 ? 5.988 -3.467 -7.197 1.00 94.12 178 GLY A O 1
ATOM 1394 N N . ARG A 1 179 ? 3.756 -3.440 -6.935 1.00 93.94 179 ARG A N 1
ATOM 1395 C CA . ARG A 1 179 ? 3.467 -3.511 -8.380 1.00 93.94 179 ARG A CA 1
ATOM 1396 C C . ARG A 1 179 ? 4.001 -2.305 -9.148 1.00 93.94 179 ARG A C 1
ATOM 1398 O O . ARG A 1 179 ? 4.491 -2.471 -10.260 1.00 93.94 179 ARG A O 1
ATOM 1405 N N . VAL A 1 180 ? 3.884 -1.101 -8.592 1.00 93.81 180 VAL A N 1
ATOM 1406 C CA . VAL A 1 180 ? 4.417 0.113 -9.228 1.00 93.81 180 VAL A CA 1
ATOM 1407 C C . VAL A 1 180 ? 5.942 0.044 -9.303 1.00 93.81 180 VAL A C 1
ATOM 1409 O O . VAL A 1 180 ? 6.505 0.354 -10.346 1.00 93.81 180 VAL A O 1
ATOM 1412 N N . THR A 1 181 ? 6.620 -0.429 -8.254 1.00 94.81 181 THR A N 1
ATOM 1413 C CA . THR A 1 181 ? 8.077 -0.628 -8.270 1.00 94.81 181 THR A CA 1
ATOM 1414 C C . THR A 1 181 ? 8.507 -1.631 -9.344 1.00 94.81 181 THR A C 1
ATOM 1416 O O . THR A 1 181 ? 9.454 -1.363 -10.080 1.00 94.81 181 THR A O 1
ATOM 1419 N N . GLU A 1 182 ? 7.790 -2.747 -9.498 1.00 93.44 182 GLU A N 1
ATOM 1420 C CA . GLU A 1 182 ? 8.045 -3.708 -10.582 1.00 93.44 182 GLU A CA 1
ATOM 1421 C C . GLU A 1 182 ? 7.841 -3.082 -11.969 1.00 93.44 182 GLU A C 1
ATOM 1423 O O . GLU A 1 182 ? 8.655 -3.290 -12.869 1.00 93.44 182 GLU A O 1
ATOM 1428 N N . GLN A 1 183 ? 6.787 -2.278 -12.147 1.00 94.19 183 GLN A N 1
ATOM 1429 C CA . GLN A 1 183 ? 6.537 -1.565 -13.403 1.00 94.19 183 GLN A CA 1
ATOM 1430 C C . GLN A 1 183 ? 7.642 -0.557 -13.727 1.00 94.19 183 GLN A C 1
ATOM 1432 O O . GLN A 1 183 ? 8.065 -0.481 -14.878 1.00 94.19 183 GLN A O 1
ATOM 1437 N N . VAL A 1 184 ? 8.126 0.188 -12.732 1.00 95.19 184 VAL A N 1
ATOM 1438 C CA . VAL A 1 184 ? 9.246 1.123 -12.904 1.00 95.19 184 VAL A CA 1
ATOM 1439 C C . VAL A 1 184 ? 10.508 0.368 -13.313 1.00 95.19 184 VAL A C 1
ATOM 1441 O O . VAL A 1 184 ? 11.126 0.741 -14.303 1.00 95.19 184 VAL A O 1
ATOM 1444 N N . SER A 1 185 ? 10.832 -0.745 -12.650 1.00 94.69 185 SER A N 1
ATOM 1445 C CA . SER A 1 185 ? 12.002 -1.555 -13.012 1.00 94.69 185 SER A CA 1
ATOM 1446 C C . SER A 1 185 ? 11.905 -2.130 -14.433 1.00 94.69 185 SER A C 1
ATOM 1448 O O . SER A 1 185 ? 12.888 -2.143 -15.174 1.00 94.69 185 SER A O 1
ATOM 1450 N N . ALA A 1 186 ? 10.712 -2.556 -14.862 1.00 94.12 186 ALA A N 1
ATOM 1451 C CA . ALA A 1 186 ? 10.491 -3.001 -16.236 1.00 94.12 186 ALA A CA 1
ATOM 1452 C C . ALA A 1 186 ? 10.669 -1.856 -17.252 1.00 94.12 186 ALA A C 1
ATOM 1454 O O . ALA A 1 186 ? 11.260 -2.066 -18.313 1.00 94.12 186 ALA A O 1
ATOM 1455 N N . LEU A 1 187 ? 10.193 -0.649 -16.923 1.00 94.00 187 LEU A N 1
ATOM 1456 C CA . LEU A 1 187 ? 10.368 0.541 -17.760 1.00 94.00 187 LEU A CA 1
ATOM 1457 C C . LEU A 1 187 ? 11.839 0.965 -17.862 1.00 94.00 187 LEU A C 1
ATOM 1459 O O . LEU A 1 187 ? 12.299 1.295 -18.958 1.00 94.00 187 LEU A O 1
ATOM 1463 N N . GLU A 1 188 ? 12.589 0.907 -16.763 1.00 94.44 188 GLU A N 1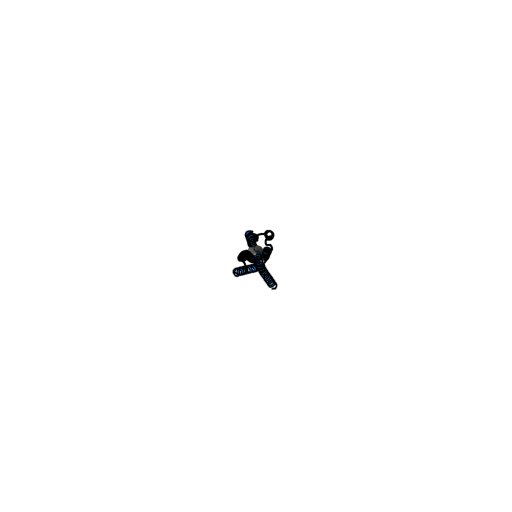
ATOM 1464 C CA . GLU A 1 188 ? 14.038 1.144 -16.750 1.00 94.44 188 GLU A CA 1
ATOM 1465 C C . GLU A 1 188 ? 14.751 0.165 -17.689 1.00 94.44 188 GLU A C 1
ATOM 1467 O O . GLU A 1 188 ? 15.440 0.599 -18.608 1.00 94.44 188 GLU A O 1
ATOM 1472 N N . GLN A 1 189 ? 14.464 -1.139 -17.592 1.00 94.12 189 GLN A N 1
ATOM 1473 C CA . GLN A 1 189 ? 15.043 -2.135 -18.504 1.00 94.12 189 GLN A CA 1
ATOM 1474 C C . GLN A 1 189 ? 14.701 -1.883 -19.977 1.00 94.12 189 GLN A C 1
ATOM 1476 O O . GLN A 1 189 ? 15.527 -2.130 -20.856 1.00 94.12 189 GLN A O 1
ATOM 1481 N N . THR A 1 190 ? 13.480 -1.436 -20.285 1.00 94.69 190 THR A N 1
ATOM 1482 C CA . THR A 1 190 ? 13.133 -1.082 -21.671 1.00 94.69 190 THR A CA 1
ATOM 1483 C C . THR A 1 190 ? 13.860 0.171 -22.143 1.00 94.69 190 THR A C 1
ATOM 1485 O O . THR A 1 190 ? 14.250 0.230 -23.306 1.00 94.69 190 THR A O 1
ATOM 1488 N N . THR A 1 191 ? 14.081 1.134 -21.250 1.00 94.56 191 THR A N 1
ATOM 1489 C CA . THR A 1 191 ? 14.813 2.369 -21.551 1.00 94.56 191 THR A CA 1
ATOM 1490 C C . THR A 1 191 ? 16.283 2.064 -21.833 1.00 94.56 191 THR A C 1
ATOM 1492 O O . THR A 1 191 ? 16.823 2.555 -22.821 1.00 94.56 191 THR A O 1
ATOM 1495 N N . ASP A 1 192 ? 16.901 1.187 -21.038 1.00 94.44 192 ASP A N 1
ATOM 1496 C CA . ASP A 1 192 ? 18.280 0.739 -21.249 1.00 94.44 192 ASP A CA 1
ATOM 1497 C C . ASP A 1 192 ? 18.434 0.031 -22.600 1.00 94.44 192 ASP A C 1
ATOM 1499 O O . ASP A 1 192 ? 19.302 0.386 -23.395 1.00 94.44 192 ASP A O 1
ATOM 1503 N N . LYS A 1 193 ? 17.519 -0.893 -22.931 1.00 94.44 193 LYS A N 1
ATOM 1504 C CA . LYS A 1 193 ? 17.510 -1.562 -24.246 1.00 94.44 193 LYS A CA 1
ATOM 1505 C C . LYS A 1 193 ? 17.378 -0.574 -25.402 1.00 94.44 193 LYS A C 1
ATOM 1507 O O . LYS A 1 193 ? 18.085 -0.698 -26.395 1.00 94.44 193 LYS A O 1
ATOM 1512 N N . GLN A 1 194 ? 16.490 0.412 -25.277 1.00 93.88 194 GLN A N 1
ATOM 1513 C CA . GLN A 1 194 ? 16.334 1.452 -26.294 1.00 93.88 194 GLN A CA 1
ATOM 1514 C C . GLN A 1 194 ? 17.590 2.318 -26.424 1.00 93.88 194 GLN A C 1
ATOM 1516 O O . GLN A 1 194 ? 17.950 2.706 -27.534 1.00 93.88 194 GLN A O 1
ATOM 1521 N N . SER A 1 195 ? 18.270 2.611 -25.315 1.00 95.12 195 SER A N 1
ATOM 1522 C CA . SER A 1 195 ? 19.541 3.336 -25.322 1.00 95.12 195 SER A CA 1
ATOM 1523 C C . SER A 1 195 ? 20.632 2.550 -26.057 1.00 95.12 195 SER A C 1
ATOM 1525 O O . SER A 1 195 ? 21.330 3.120 -26.900 1.00 95.12 195 SER A O 1
ATOM 1527 N N . ASP A 1 196 ? 20.738 1.244 -25.804 1.00 94.75 196 ASP A N 1
ATOM 1528 C CA . ASP A 1 196 ? 21.689 0.359 -26.486 1.00 94.75 196 ASP A CA 1
ATOM 1529 C C . ASP A 1 196 ? 21.393 0.255 -27.992 1.00 94.75 196 ASP A C 1
ATOM 1531 O O . ASP A 1 196 ? 22.300 0.375 -28.820 1.00 94.75 196 ASP A O 1
ATOM 1535 N N . GLU A 1 197 ? 20.119 0.106 -28.371 1.00 94.50 197 GLU A N 1
ATOM 1536 C CA . GLU A 1 197 ? 19.691 0.106 -29.776 1.00 94.50 197 GLU A CA 1
ATOM 1537 C C . GLU A 1 197 ? 20.027 1.431 -30.475 1.00 94.50 197 GLU A C 1
ATOM 1539 O O . GLU A 1 197 ? 20.496 1.434 -31.616 1.00 94.50 197 GLU A O 1
ATOM 1544 N N . LEU A 1 198 ? 19.840 2.565 -29.795 1.00 93.56 198 LEU A N 1
ATOM 1545 C CA . LEU A 1 198 ? 20.155 3.888 -30.336 1.00 93.56 198 LEU A CA 1
ATOM 1546 C C . LEU A 1 198 ? 21.670 4.070 -30.507 1.00 93.56 198 LEU A C 1
ATOM 1548 O O . LEU A 1 198 ? 22.114 4.613 -31.524 1.00 93.56 198 LEU A O 1
ATOM 1552 N N . ALA A 1 199 ? 22.476 3.576 -29.563 1.00 95.00 199 ALA A N 1
ATOM 1553 C CA . ALA A 1 199 ? 23.932 3.572 -29.676 1.00 95.00 199 ALA A CA 1
ATOM 1554 C C . ALA A 1 199 ? 24.408 2.727 -30.871 1.00 95.00 199 ALA A C 1
ATOM 1556 O O . ALA A 1 199 ? 25.196 3.218 -31.685 1.00 95.00 199 ALA A O 1
ATOM 1557 N N . ALA A 1 200 ? 23.869 1.516 -31.037 1.00 94.44 200 ALA A N 1
ATOM 1558 C CA . ALA A 1 200 ? 24.171 0.653 -32.179 1.00 94.44 200 ALA A CA 1
ATOM 1559 C C . ALA A 1 200 ? 23.749 1.302 -33.508 1.00 94.44 200 ALA A C 1
ATOM 1561 O O . ALA A 1 200 ? 24.517 1.329 -34.472 1.00 94.44 200 ALA A O 1
ATOM 1562 N N . LEU A 1 201 ? 22.557 1.906 -33.560 1.00 94.75 201 LEU A N 1
ATOM 1563 C CA . LEU A 1 201 ? 22.084 2.610 -34.750 1.00 94.75 201 LEU A CA 1
ATOM 1564 C C . LEU A 1 201 ? 23.004 3.785 -35.104 1.00 94.75 201 LEU A C 1
ATOM 1566 O O . LEU A 1 201 ? 23.343 3.980 -36.272 1.00 94.75 201 LEU A O 1
ATOM 1570 N N . LYS A 1 202 ? 23.471 4.538 -34.105 1.00 95.38 202 LYS A N 1
ATOM 1571 C CA . LYS A 1 202 ? 24.426 5.630 -34.311 1.00 95.38 202 LYS A CA 1
ATOM 1572 C C . LYS A 1 202 ? 25.755 5.122 -34.869 1.00 95.38 202 LYS A C 1
ATOM 1574 O O . LYS A 1 202 ? 26.282 5.731 -35.798 1.00 95.38 202 LYS A O 1
ATOM 1579 N N . GLU A 1 203 ? 26.269 4.005 -34.362 1.00 95.12 203 GLU A N 1
ATOM 1580 C CA . GLU A 1 203 ? 27.488 3.382 -34.884 1.00 95.12 203 GLU A CA 1
ATOM 1581 C C . GLU A 1 203 ? 27.313 2.960 -36.350 1.00 95.12 203 GLU A C 1
ATOM 1583 O O . GLU A 1 203 ? 28.122 3.336 -37.204 1.00 95.12 203 GLU A O 1
ATOM 1588 N N . THR A 1 204 ? 26.205 2.290 -36.685 1.00 95.19 204 THR A N 1
ATOM 1589 C CA . THR A 1 204 ? 25.917 1.916 -38.081 1.00 95.19 204 THR A CA 1
ATOM 1590 C C . THR A 1 204 ? 25.803 3.137 -38.995 1.00 95.19 204 THR A C 1
ATOM 1592 O O . THR A 1 204 ? 26.372 3.133 -40.085 1.00 95.19 204 THR A O 1
ATOM 1595 N N . ALA A 1 205 ? 25.161 4.221 -38.546 1.00 93.12 205 ALA A N 1
ATOM 1596 C CA . ALA A 1 205 ? 25.072 5.464 -39.306 1.00 93.12 205 ALA A CA 1
ATOM 1597 C C . ALA A 1 205 ? 26.455 6.094 -39.545 1.00 93.12 205 ALA A C 1
ATOM 1599 O O . ALA A 1 205 ? 26.746 6.529 -40.660 1.00 93.12 205 ALA A O 1
ATOM 1600 N N . THR A 1 206 ? 27.334 6.100 -38.535 1.00 95.81 206 THR A N 1
ATOM 1601 C CA . THR A 1 206 ? 28.714 6.589 -38.703 1.00 95.81 206 THR A CA 1
ATOM 1602 C C . THR A 1 206 ? 29.534 5.715 -39.651 1.00 95.81 206 THR A C 1
ATOM 1604 O O . THR A 1 206 ? 30.274 6.246 -40.478 1.00 95.81 206 THR A O 1
ATOM 1607 N N . SER A 1 207 ? 29.356 4.392 -39.598 1.00 95.81 207 SER A N 1
ATOM 1608 C CA . SER A 1 207 ? 29.999 3.452 -40.519 1.00 95.81 207 SER A CA 1
ATOM 1609 C C . SER A 1 207 ? 29.543 3.684 -41.963 1.00 95.81 207 SER A C 1
ATOM 1611 O O . SER A 1 207 ? 30.374 3.867 -42.853 1.00 95.81 207 SER A O 1
ATOM 1613 N N . ILE A 1 208 ? 28.229 3.790 -42.192 1.00 94.81 208 ILE A N 1
ATOM 1614 C CA . ILE A 1 208 ? 27.664 4.100 -43.512 1.00 94.81 208 ILE A CA 1
ATOM 1615 C C . ILE A 1 208 ? 28.213 5.434 -44.024 1.00 94.81 208 ILE A C 1
ATOM 1617 O O . ILE A 1 208 ? 28.657 5.511 -45.168 1.00 94.81 208 ILE A O 1
ATOM 1621 N N . HIS A 1 209 ? 28.259 6.468 -43.182 1.00 95.06 209 HIS A N 1
ATOM 1622 C CA . HIS A 1 209 ? 28.805 7.766 -43.574 1.00 95.06 209 HIS A CA 1
ATOM 1623 C C . HIS A 1 209 ? 30.277 7.678 -44.020 1.00 95.06 209 HIS A C 1
ATOM 1625 O O . HIS A 1 209 ? 30.642 8.247 -45.049 1.00 95.06 209 HIS A O 1
ATOM 1631 N N . ALA A 1 210 ? 31.108 6.903 -43.316 1.00 94.69 210 ALA A N 1
ATOM 1632 C CA . ALA A 1 210 ? 32.498 6.669 -43.710 1.00 94.69 210 ALA A CA 1
ATOM 1633 C C . ALA A 1 210 ? 32.613 5.927 -45.055 1.00 94.69 210 ALA A C 1
ATOM 1635 O O . ALA A 1 210 ? 33.441 6.286 -45.899 1.00 94.69 210 ALA A O 1
ATOM 1636 N N . THR A 1 211 ? 31.762 4.921 -45.291 1.00 95.81 211 THR A N 1
ATOM 1637 C CA . THR A 1 211 ? 31.737 4.209 -46.582 1.00 95.81 211 THR A CA 1
ATOM 1638 C C . THR A 1 211 ? 31.298 5.113 -47.731 1.00 95.81 211 THR A C 1
ATOM 1640 O O . THR A 1 211 ? 31.920 5.078 -48.790 1.00 95.81 211 THR A O 1
ATOM 1643 N N . LEU A 1 212 ? 30.294 5.971 -47.516 1.00 94.56 212 LEU A N 1
ATOM 1644 C CA . LEU A 1 212 ? 29.843 6.944 -48.512 1.00 94.56 212 LEU A CA 1
ATOM 1645 C C . LEU A 1 212 ? 30.957 7.930 -48.862 1.00 94.56 212 LEU A C 1
ATOM 1647 O O . LEU A 1 212 ? 31.240 8.116 -50.039 1.00 94.56 212 LEU A O 1
ATOM 1651 N N . SER A 1 213 ? 31.654 8.475 -47.863 1.00 95.06 213 SER A N 1
ATOM 1652 C CA . SER A 1 213 ? 32.785 9.381 -48.099 1.00 95.06 213 SER A CA 1
ATOM 1653 C C . SER A 1 213 ? 33.919 8.706 -48.884 1.00 95.06 213 SER A C 1
A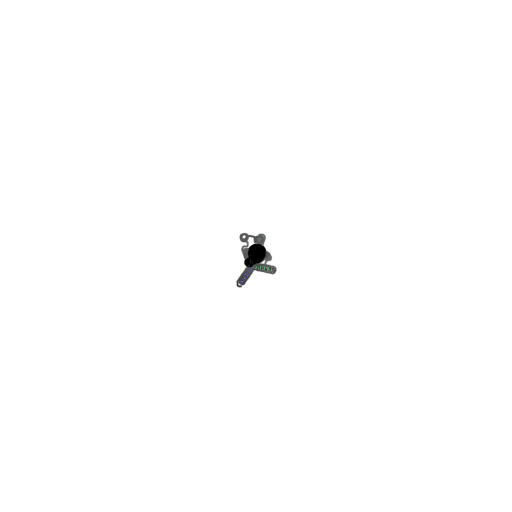TOM 1655 O O . SER A 1 213 ? 34.515 9.309 -49.777 1.00 95.06 213 SER A O 1
ATOM 1657 N N . THR A 1 214 ? 34.182 7.422 -48.616 1.00 95.38 214 THR A N 1
ATOM 1658 C CA . THR A 1 214 ? 35.181 6.644 -49.365 1.00 95.38 214 THR A CA 1
ATOM 1659 C C . THR A 1 214 ? 34.748 6.427 -50.818 1.00 95.38 214 THR A C 1
ATOM 1661 O O . THR A 1 214 ? 35.555 6.596 -51.731 1.00 95.38 214 THR A O 1
ATOM 1664 N N . LEU A 1 215 ? 33.476 6.089 -51.050 1.00 94.69 215 LEU A N 1
ATOM 1665 C CA . LEU A 1 215 ? 32.918 5.920 -52.395 1.00 94.69 215 LEU A CA 1
ATOM 1666 C C . LEU A 1 215 ? 32.914 7.232 -53.186 1.00 94.69 215 LEU A C 1
ATOM 1668 O O . LEU A 1 215 ? 33.249 7.227 -54.367 1.00 94.69 215 LEU A O 1
ATOM 1672 N N . GLU A 1 216 ? 32.585 8.355 -52.549 1.00 95.88 216 GLU A N 1
ATOM 1673 C CA . GLU A 1 216 ? 32.669 9.684 -53.165 1.00 95.88 216 GLU A CA 1
ATOM 1674 C C . GLU A 1 216 ? 34.102 10.008 -53.597 1.00 95.88 216 GLU A C 1
ATOM 1676 O O . GLU A 1 216 ? 34.319 10.495 -54.709 1.00 95.88 216 GLU A O 1
ATOM 1681 N N . HIS A 1 217 ? 35.093 9.683 -52.761 1.00 95.06 217 HIS A N 1
ATOM 1682 C CA . HIS A 1 217 ? 36.498 9.869 -53.108 1.00 95.06 217 HIS A CA 1
ATOM 1683 C C . HIS A 1 217 ? 36.924 8.985 -54.289 1.00 95.06 217 HIS A C 1
ATOM 1685 O O . HIS A 1 217 ? 37.534 9.481 -55.237 1.00 95.06 217 HIS A O 1
ATOM 1691 N N . GLN A 1 218 ? 36.540 7.705 -54.279 1.00 95.00 218 GLN A N 1
ATOM 1692 C CA . GLN A 1 218 ? 36.809 6.778 -55.384 1.00 95.00 218 GLN A CA 1
ATOM 1693 C C . GLN A 1 218 ? 36.142 7.225 -56.689 1.00 95.00 218 GLN A C 1
ATOM 1695 O O . GLN A 1 218 ? 36.746 7.124 -57.754 1.00 95.00 218 GLN A O 1
ATOM 1700 N N . LEU A 1 219 ? 34.916 7.749 -56.625 1.00 94.81 219 LEU A N 1
ATOM 1701 C CA . LEU A 1 219 ? 34.215 8.282 -57.790 1.00 94.81 219 LEU A CA 1
ATOM 1702 C C . LEU A 1 219 ? 34.931 9.516 -58.355 1.00 94.81 219 LEU A C 1
ATOM 1704 O O . LEU A 1 219 ? 35.086 9.631 -59.572 1.00 94.81 219 LEU A O 1
ATOM 1708 N N . ALA A 1 220 ? 35.391 10.422 -57.488 1.00 95.69 220 ALA A N 1
ATOM 1709 C CA . ALA A 1 220 ? 36.161 11.593 -57.898 1.00 95.69 220 ALA A CA 1
ATOM 1710 C C . ALA A 1 220 ? 37.494 11.196 -58.554 1.00 95.69 220 ALA A C 1
ATOM 1712 O O . ALA A 1 220 ? 37.850 11.734 -59.605 1.00 95.69 220 ALA A O 1
ATOM 1713 N N . GLU A 1 221 ? 38.201 10.219 -57.982 1.00 96.19 221 GLU A N 1
ATOM 1714 C CA . GLU A 1 221 ? 39.439 9.686 -58.550 1.00 96.19 221 GLU A CA 1
ATOM 1715 C C . GLU A 1 221 ? 39.191 9.012 -59.906 1.00 96.19 221 GLU A C 1
ATOM 1717 O O . GLU A 1 221 ? 39.864 9.336 -60.886 1.00 96.19 221 GLU A O 1
ATOM 1722 N N . ALA A 1 222 ? 38.180 8.146 -60.004 1.00 94.12 222 ALA A N 1
ATOM 1723 C CA . ALA A 1 222 ? 37.800 7.489 -61.251 1.00 94.12 222 ALA A CA 1
ATOM 1724 C C . ALA A 1 222 ? 37.406 8.506 -62.333 1.00 94.12 222 ALA A C 1
ATOM 1726 O O . ALA A 1 222 ? 37.783 8.355 -63.496 1.00 94.12 222 ALA A O 1
ATOM 1727 N N . SER A 1 223 ? 36.701 9.580 -61.962 1.00 96.12 223 SER A N 1
ATOM 1728 C CA . SER A 1 223 ? 36.372 10.672 -62.881 1.00 96.12 223 SER A CA 1
ATOM 1729 C C . SER A 1 223 ? 37.624 11.388 -63.394 1.00 96.12 223 SER A C 1
ATOM 1731 O O . SER A 1 223 ? 37.675 11.760 -64.569 1.00 96.12 223 SER A O 1
ATOM 1733 N N . LEU A 1 224 ? 38.630 11.596 -62.542 1.00 95.94 224 LEU A N 1
ATOM 1734 C CA . LEU A 1 224 ? 39.887 12.239 -62.925 1.00 95.94 224 LEU A CA 1
ATOM 1735 C C . LEU A 1 224 ? 40.723 11.324 -63.827 1.00 95.94 224 LEU A C 1
ATOM 1737 O O . LEU A 1 224 ? 41.223 11.773 -64.859 1.00 95.94 224 LEU A O 1
ATOM 1741 N N . GLN A 1 225 ? 40.803 10.035 -63.492 1.00 95.69 225 GLN A N 1
ATOM 1742 C CA . GLN A 1 225 ? 41.444 9.020 -64.328 1.00 95.69 225 GLN A CA 1
ATOM 1743 C C . GLN A 1 225 ? 40.769 8.917 -65.699 1.00 95.69 225 GLN A C 1
ATOM 1745 O O . GLN A 1 225 ? 41.459 8.891 -66.716 1.00 95.69 225 GLN A O 1
ATOM 1750 N N . HIS A 1 226 ? 39.432 8.921 -65.751 1.00 94.94 226 HIS A N 1
ATOM 1751 C CA . HIS A 1 226 ? 38.685 8.893 -67.007 1.00 94.94 226 HIS A CA 1
ATOM 1752 C C . HIS A 1 226 ? 38.991 10.116 -67.878 1.00 94.94 226 HIS A C 1
ATOM 1754 O O . HIS A 1 226 ? 39.228 9.973 -69.076 1.00 94.94 226 HIS A O 1
ATOM 1760 N N . LYS A 1 227 ? 39.061 11.311 -67.275 1.00 96.06 227 LYS A N 1
ATOM 1761 C CA . LYS A 1 227 ? 39.444 12.539 -67.981 1.00 96.06 227 LYS A CA 1
ATOM 1762 C C . LYS A 1 227 ? 40.869 12.458 -68.541 1.00 96.06 227 LYS A C 1
ATOM 1764 O O . LYS A 1 227 ? 41.070 12.769 -69.710 1.00 96.06 227 LYS A O 1
ATOM 1769 N N . ALA A 1 228 ? 41.831 11.987 -67.748 1.00 95.06 228 ALA A N 1
ATOM 1770 C CA . ALA A 1 228 ? 43.215 11.819 -68.192 1.00 95.06 228 ALA A CA 1
ATOM 1771 C C . ALA A 1 228 ? 43.344 10.793 -69.334 1.00 95.06 228 ALA A C 1
ATOM 1773 O O . ALA A 1 228 ? 44.060 11.028 -70.306 1.00 95.06 228 ALA A O 1
ATOM 1774 N N . LEU A 1 229 ? 42.616 9.673 -69.253 1.00 96.12 229 LEU A N 1
ATOM 1775 C CA . LEU A 1 229 ? 42.553 8.670 -70.322 1.00 96.12 229 LEU A CA 1
ATOM 1776 C C . LEU A 1 229 ? 41.955 9.244 -71.607 1.00 96.12 229 LEU A C 1
ATOM 1778 O O . LEU A 1 229 ? 42.463 8.971 -72.693 1.00 96.12 229 LEU A O 1
ATOM 1782 N N . PHE A 1 230 ? 40.896 10.046 -71.487 1.00 96.81 230 PHE A N 1
ATOM 1783 C CA . PHE A 1 230 ? 40.274 10.713 -72.626 1.00 96.81 230 PHE A CA 1
ATOM 1784 C C . PHE A 1 230 ? 41.236 11.703 -73.299 1.00 96.81 230 PHE A C 1
ATOM 1786 O O . PHE A 1 230 ? 41.385 11.672 -74.520 1.00 96.81 230 PHE A O 1
ATOM 1793 N N . GLU A 1 231 ? 41.941 12.527 -72.519 1.00 96.06 231 GLU A N 1
ATOM 1794 C CA . GLU A 1 231 ? 42.959 13.456 -73.029 1.00 96.06 231 GLU A CA 1
ATOM 1795 C C . GLU A 1 231 ? 44.110 12.710 -73.729 1.00 96.06 231 GLU A C 1
ATOM 1797 O O . GLU A 1 231 ? 44.495 13.075 -74.841 1.00 96.06 231 GLU A O 1
ATOM 1802 N N . ALA A 1 232 ? 44.604 11.615 -73.139 1.00 94.69 232 ALA A N 1
ATOM 1803 C CA . ALA A 1 232 ? 45.644 10.779 -73.740 1.00 94.69 232 ALA A CA 1
ATOM 1804 C C . ALA A 1 232 ? 45.182 10.105 -75.044 1.00 94.69 232 ALA A C 1
ATOM 1806 O O . ALA A 1 232 ? 45.934 10.052 -76.018 1.00 94.69 232 ALA A O 1
ATOM 1807 N N . TYR A 1 233 ? 43.939 9.616 -75.090 1.00 94.94 233 TYR A N 1
ATOM 1808 C CA . TYR A 1 233 ? 43.349 9.055 -76.305 1.00 94.94 233 TYR A CA 1
ATOM 1809 C C . TYR A 1 233 ? 43.232 10.112 -77.408 1.00 94.94 233 TYR A C 1
ATOM 1811 O O . TYR A 1 233 ? 43.622 9.862 -78.547 1.00 94.94 233 TYR A O 1
ATOM 1819 N N . GLN A 1 234 ? 42.760 11.315 -77.071 1.00 96.00 234 GLN A N 1
ATOM 1820 C CA . GLN A 1 234 ? 42.639 12.413 -78.025 1.00 96.00 234 GLN A CA 1
ATOM 1821 C C . GLN A 1 234 ? 44.006 12.856 -78.564 1.00 96.00 234 GLN A C 1
ATOM 1823 O O . GLN A 1 234 ? 44.153 13.076 -79.767 1.00 96.00 234 GLN A O 1
ATOM 1828 N N . GLN A 1 235 ? 45.023 12.922 -77.702 1.00 95.62 235 GLN A N 1
ATOM 1829 C CA . GLN A 1 235 ? 46.398 13.179 -78.122 1.00 95.62 235 GLN A CA 1
ATOM 1830 C C . GLN A 1 235 ? 46.913 12.084 -79.064 1.00 95.62 235 GLN A C 1
ATOM 1832 O O . GLN A 1 235 ? 47.471 12.398 -80.113 1.00 95.62 235 GLN A O 1
ATOM 1837 N N . HIS A 1 236 ? 46.662 10.811 -78.747 1.00 94.50 236 HIS A N 1
ATOM 1838 C CA . HIS A 1 236 ? 47.051 9.705 -79.615 1.00 94.50 236 HIS A CA 1
ATOM 1839 C C . HIS A 1 236 ? 46.375 9.791 -80.995 1.00 94.50 236 HIS A C 1
ATOM 1841 O O . HIS A 1 236 ? 47.047 9.575 -82.008 1.00 94.50 236 HIS A O 1
ATOM 1847 N N . CYS A 1 237 ? 45.084 10.132 -81.065 1.00 95.25 237 CYS A N 1
ATOM 1848 C CA . CYS A 1 237 ? 44.396 10.355 -82.340 1.00 95.25 237 CYS A CA 1
ATOM 1849 C C . CYS A 1 237 ? 45.083 11.451 -83.167 1.00 95.25 237 CYS A C 1
ATOM 1851 O O . CYS A 1 237 ? 45.390 11.218 -84.336 1.00 95.25 237 CYS A O 1
ATOM 1853 N N . ASN A 1 238 ? 45.407 12.593 -82.551 1.00 95.56 238 ASN A N 1
ATOM 1854 C CA . ASN A 1 238 ? 46.121 13.683 -83.224 1.00 95.56 238 ASN A CA 1
ATOM 1855 C C . ASN A 1 238 ? 47.513 13.239 -83.717 1.00 95.56 238 ASN A C 1
ATOM 1857 O O . ASN A 1 238 ? 47.908 13.547 -84.841 1.00 95.56 238 ASN A O 1
ATOM 1861 N N . ASP A 1 239 ? 48.253 12.475 -82.908 1.00 94.56 239 ASP A N 1
ATOM 1862 C CA . ASP A 1 239 ? 49.576 11.956 -83.278 1.00 94.56 239 ASP A CA 1
ATOM 1863 C C . ASP A 1 239 ? 49.505 10.986 -84.468 1.00 94.56 239 ASP A C 1
ATOM 1865 O O . ASP A 1 239 ? 50.371 11.013 -85.350 1.00 94.56 239 ASP A O 1
ATOM 1869 N N . VAL A 1 240 ? 48.464 10.147 -84.521 1.00 94.31 240 VAL A N 1
ATOM 1870 C CA . VAL A 1 240 ? 48.203 9.233 -85.644 1.00 94.31 240 VAL A CA 1
ATOM 1871 C C . VAL A 1 240 ? 47.851 10.014 -86.904 1.00 94.31 240 VAL A C 1
ATOM 1873 O O . VAL A 1 240 ? 48.416 9.725 -87.960 1.00 94.31 240 VAL A O 1
ATOM 1876 N N . GLU A 1 241 ? 46.993 11.031 -86.808 1.00 94.25 241 GLU A N 1
ATOM 1877 C CA . GLU A 1 241 ? 46.670 11.911 -87.937 1.00 94.25 241 GLU A CA 1
ATOM 1878 C C . GLU A 1 241 ? 47.927 12.606 -88.481 1.00 94.25 241 GLU A C 1
ATOM 1880 O O . GLU A 1 241 ? 48.198 12.560 -89.685 1.00 94.25 241 GLU A O 1
ATOM 1885 N N . HIS A 1 242 ? 48.768 13.162 -87.604 1.00 93.00 242 HIS A N 1
ATOM 1886 C CA . HIS A 1 242 ? 50.041 13.769 -87.996 1.00 93.00 242 HIS A CA 1
ATOM 1887 C C . HIS A 1 242 ? 51.029 12.762 -88.602 1.00 93.00 242 HIS A C 1
ATOM 1889 O O . HIS A 1 242 ? 51.750 13.086 -89.552 1.00 93.00 242 HIS A O 1
ATOM 1895 N N . ALA A 1 243 ? 51.110 11.539 -88.074 1.00 91.88 243 ALA A N 1
ATOM 1896 C CA . ALA A 1 243 ? 51.944 10.483 -88.646 1.00 91.88 243 ALA A CA 1
ATOM 1897 C C . ALA A 1 243 ? 51.457 10.079 -90.046 1.00 91.88 243 ALA A C 1
ATOM 1899 O O . ALA A 1 243 ? 52.270 9.959 -90.968 1.00 91.88 243 ALA A O 1
ATOM 1900 N N . GLN A 1 244 ? 50.142 9.949 -90.229 1.00 92.44 244 GLN A N 1
ATOM 1901 C CA . GLN A 1 244 ? 49.528 9.649 -91.517 1.00 92.44 244 GLN A CA 1
ATOM 1902 C C . GLN A 1 244 ? 49.777 10.771 -92.532 1.00 92.44 244 GLN A C 1
ATOM 1904 O O . GLN A 1 244 ? 50.142 10.489 -93.675 1.00 92.44 244 GLN A O 1
ATOM 1909 N N . GLN A 1 245 ? 49.664 12.037 -92.121 1.00 92.62 245 GLN A N 1
ATOM 1910 C CA . GLN A 1 245 ? 49.969 13.181 -92.980 1.00 92.62 245 GLN A CA 1
ATOM 1911 C C . GLN A 1 245 ? 51.444 13.191 -93.411 1.00 92.62 245 GLN A C 1
ATOM 1913 O O . GLN A 1 245 ? 51.734 13.296 -94.603 1.00 92.62 245 GLN A O 1
ATOM 1918 N N . ARG A 1 246 ? 52.387 12.977 -92.480 1.00 90.44 246 ARG A N 1
ATOM 1919 C CA . ARG A 1 246 ? 53.822 12.855 -92.807 1.00 90.44 246 ARG A CA 1
ATOM 1920 C C . ARG A 1 246 ? 54.103 11.703 -93.770 1.00 90.44 246 ARG A C 1
ATOM 1922 O O . ARG A 1 246 ? 54.936 11.835 -94.669 1.00 90.44 246 ARG A O 1
ATOM 1929 N N . GLN A 1 247 ? 53.414 10.573 -93.614 1.00 90.75 247 GLN A N 1
ATOM 1930 C CA . GLN A 1 247 ? 53.534 9.450 -94.539 1.00 90.75 247 GLN A CA 1
ATOM 1931 C C . GLN A 1 247 ? 53.002 9.813 -95.932 1.00 90.75 247 GLN A C 1
ATOM 1933 O O . GLN A 1 247 ? 53.663 9.513 -96.924 1.00 90.75 247 GLN A O 1
ATOM 1938 N N . GLN A 1 248 ? 51.855 10.491 -96.026 1.00 91.50 248 GLN A N 1
ATOM 1939 C CA . GLN A 1 248 ? 51.310 10.968 -97.301 1.00 91.50 248 GLN A CA 1
ATOM 1940 C C . GLN A 1 248 ? 52.246 11.970 -97.986 1.00 91.50 248 GLN A C 1
ATOM 1942 O O . GLN A 1 248 ? 52.488 11.853 -99.187 1.00 91.50 248 GLN A O 1
ATOM 1947 N N . GLU A 1 249 ? 52.822 12.911 -97.237 1.00 90.88 249 GLU A N 1
ATOM 1948 C CA . GLU A 1 249 ? 53.822 13.855 -97.743 1.00 90.88 249 GLU A CA 1
ATOM 1949 C C . GLU A 1 249 ? 55.079 13.133 -98.243 1.00 90.88 249 GLU A C 1
ATOM 1951 O O . GLU A 1 249 ? 55.546 13.405 -99.350 1.00 90.88 249 GLU A O 1
ATOM 1956 N N . SER A 1 250 ? 55.589 12.158 -97.485 1.00 88.12 250 SER A N 1
ATOM 1957 C CA . SER A 1 250 ? 56.722 11.316 -97.890 1.00 88.12 250 SER A CA 1
ATOM 1958 C C . SER A 1 250 ? 56.426 10.536 -99.175 1.00 88.12 250 SER A C 1
ATOM 1960 O O . SER A 1 250 ? 57.217 10.570 -100.120 1.00 88.12 250 SER A O 1
ATOM 1962 N N . VAL A 1 251 ? 55.252 9.901 -99.273 1.00 87.88 251 VAL A N 1
ATOM 1963 C CA . VAL A 1 251 ? 54.802 9.197 -100.485 1.00 87.88 251 VAL A CA 1
ATOM 1964 C C . VAL A 1 251 ? 54.665 10.165 -101.664 1.00 87.88 251 VAL A C 1
ATOM 1966 O O . VAL A 1 251 ? 55.088 9.843 -102.774 1.00 87.88 251 VAL A O 1
ATOM 1969 N N . ALA A 1 252 ? 54.135 11.371 -101.448 1.00 86.56 252 ALA A N 1
ATOM 1970 C CA . ALA A 1 252 ? 54.025 12.396 -102.482 1.00 86.56 252 ALA A CA 1
ATOM 1971 C C . ALA A 1 252 ? 55.402 12.896 -102.955 1.00 86.56 252 ALA A C 1
ATOM 1973 O O . ALA A 1 252 ? 55.607 13.096 -104.157 1.00 86.56 252 ALA A O 1
ATOM 1974 N N . LEU A 1 253 ? 56.364 13.061 -102.042 1.00 87.06 253 LEU A N 1
ATOM 1975 C CA . LEU A 1 253 ? 57.751 13.395 -102.367 1.00 87.06 253 LEU A CA 1
ATOM 1976 C C . LEU A 1 253 ? 58.421 12.269 -103.158 1.00 87.06 253 LEU A C 1
ATOM 1978 O O . LEU A 1 253 ? 58.993 12.546 -104.210 1.00 87.06 253 LEU A O 1
ATOM 1982 N N . LEU A 1 254 ? 58.283 11.012 -102.724 1.00 85.00 254 LEU A N 1
ATOM 1983 C CA . LEU A 1 254 ? 58.739 9.825 -103.457 1.00 85.00 254 LEU A CA 1
ATOM 1984 C C . LEU A 1 254 ? 58.126 9.754 -104.862 1.00 85.00 254 LEU A C 1
ATOM 1986 O O . LEU A 1 254 ? 58.828 9.508 -105.839 1.00 85.00 254 LEU A O 1
ATOM 1990 N N . ALA A 1 255 ? 56.832 10.041 -105.006 1.00 83.19 255 ALA A N 1
ATOM 1991 C CA . ALA A 1 255 ? 56.181 10.093 -106.312 1.00 83.19 255 ALA A CA 1
ATOM 1992 C C . ALA A 1 255 ? 56.760 11.212 -107.201 1.00 83.19 255 ALA A C 1
ATOM 1994 O O . ALA A 1 255 ? 56.963 11.010 -108.402 1.00 83.19 255 ALA A O 1
ATOM 1995 N N . ARG A 1 256 ? 57.065 12.388 -106.632 1.00 84.00 256 ARG A N 1
ATOM 1996 C CA . ARG A 1 256 ? 57.713 13.500 -107.352 1.00 84.00 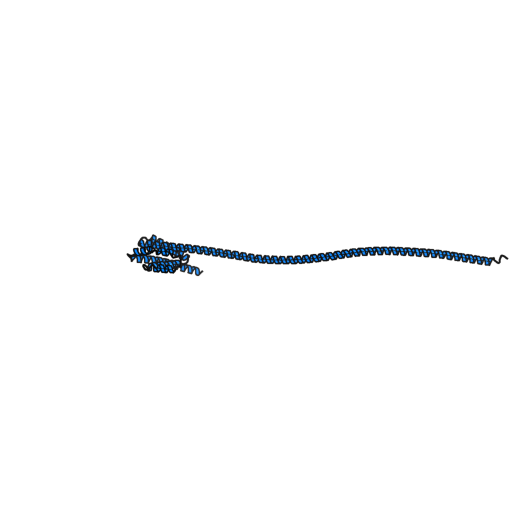256 ARG A CA 1
ATOM 1997 C C . ARG A 1 256 ? 59.150 13.166 -107.756 1.00 84.00 256 ARG A C 1
ATOM 1999 O O . ARG A 1 256 ? 59.518 13.433 -108.901 1.00 84.00 256 ARG A O 1
ATOM 2006 N N . THR A 1 257 ? 59.953 12.569 -106.873 1.00 82.38 257 THR A N 1
ATOM 2007 C CA . THR A 1 257 ? 61.336 12.170 -107.191 1.00 82.38 257 THR A CA 1
ATOM 2008 C C . THR A 1 257 ? 61.364 11.056 -108.232 1.00 82.38 257 THR A C 1
ATOM 2010 O O . THR A 1 257 ? 62.118 11.166 -109.195 1.00 82.38 257 THR A O 1
ATOM 2013 N N . MET A 1 258 ? 60.479 10.059 -108.131 1.00 76.44 258 MET A N 1
ATOM 2014 C CA . MET A 1 258 ? 60.305 9.016 -109.150 1.00 76.44 258 MET A CA 1
ATOM 2015 C C . MET A 1 258 ? 59.929 9.607 -110.515 1.00 76.44 25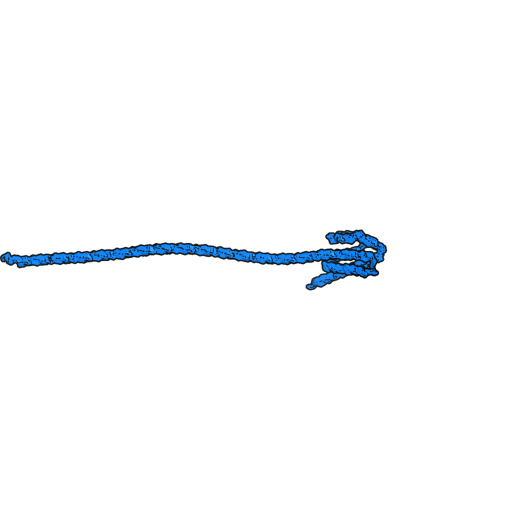8 MET A C 1
ATOM 2017 O O . MET A 1 258 ? 60.533 9.247 -111.527 1.00 76.44 258 MET A O 1
ATOM 2021 N N . ARG A 1 259 ? 58.990 10.567 -110.570 1.00 74.44 259 ARG A N 1
ATOM 2022 C CA . ARG A 1 259 ? 58.656 11.281 -111.819 1.00 74.44 259 ARG A CA 1
ATOM 2023 C C . ARG A 1 259 ? 59.860 12.030 -112.391 1.00 74.44 259 ARG A C 1
ATOM 2025 O O . ARG A 1 259 ? 60.117 11.921 -113.586 1.00 74.44 259 ARG A O 1
ATOM 2032 N N . LYS A 1 260 ? 60.616 12.752 -111.557 1.00 74.19 260 LYS A N 1
ATOM 2033 C CA . LYS A 1 260 ? 61.814 13.488 -111.991 1.00 74.19 260 LYS A CA 1
ATOM 2034 C C . LYS A 1 260 ? 62.895 12.546 -112.526 1.00 74.19 260 LYS A C 1
ATOM 2036 O O . LYS A 1 260 ? 63.467 12.811 -113.579 1.00 74.19 260 LYS A O 1
ATOM 2041 N N . ASN A 1 261 ? 63.130 11.423 -111.850 1.00 73.88 261 ASN A N 1
ATOM 2042 C CA . ASN A 1 261 ? 64.121 10.438 -112.276 1.00 73.88 261 ASN A CA 1
ATOM 2043 C C . ASN A 1 261 ? 63.714 9.764 -113.601 1.00 73.88 261 ASN A C 1
ATOM 2045 O O . ASN A 1 261 ? 64.553 9.534 -114.469 1.00 73.88 261 ASN A O 1
ATOM 2049 N N . ARG A 1 262 ? 62.411 9.528 -113.812 1.00 72.69 262 ARG A N 1
ATOM 2050 C CA . ARG A 1 262 ? 61.870 9.034 -115.090 1.00 72.69 262 ARG A CA 1
ATOM 2051 C C . ARG A 1 262 ? 62.069 10.021 -116.245 1.00 72.69 262 ARG A C 1
ATOM 2053 O O . ARG A 1 262 ? 62.348 9.601 -117.361 1.00 72.69 262 ARG A O 1
ATOM 2060 N N . ILE A 1 263 ? 61.923 11.321 -115.992 1.00 71.25 263 ILE A N 1
ATOM 2061 C CA . ILE A 1 263 ? 62.156 12.360 -117.007 1.00 71.25 263 ILE A CA 1
ATOM 2062 C C . ILE A 1 263 ? 63.648 12.437 -117.344 1.00 71.25 263 ILE A C 1
ATOM 2064 O O . ILE A 1 263 ? 64.002 12.327 -118.510 1.00 71.25 263 ILE A O 1
ATOM 2068 N N . ASN A 1 264 ? 64.525 12.497 -116.337 1.00 70.44 264 ASN A N 1
ATOM 2069 C CA . ASN A 1 264 ? 65.974 12.530 -116.561 1.00 70.44 264 ASN A CA 1
ATOM 2070 C C . ASN A 1 264 ? 66.484 11.290 -117.310 1.00 70.44 264 ASN A C 1
ATOM 2072 O O . ASN A 1 264 ? 67.290 11.415 -118.225 1.00 70.44 264 ASN A O 1
ATOM 2076 N N . THR A 1 265 ? 66.011 10.092 -116.954 1.00 68.19 265 THR A N 1
ATOM 2077 C CA . THR A 1 265 ? 66.381 8.859 -117.674 1.00 68.19 265 THR A CA 1
ATOM 2078 C C . THR A 1 265 ? 65.883 8.868 -119.115 1.00 68.19 265 THR A C 1
ATOM 2080 O O . THR A 1 265 ? 66.635 8.489 -120.009 1.00 68.19 265 THR A O 1
ATOM 2083 N N . ARG A 1 266 ? 64.658 9.350 -119.369 1.00 72.56 266 ARG A N 1
ATOM 2084 C CA . ARG A 1 266 ? 64.142 9.537 -120.731 1.00 72.56 266 ARG A CA 1
ATOM 2085 C C . ARG A 1 266 ? 64.990 10.530 -121.524 1.00 72.56 266 ARG A C 1
ATOM 2087 O O . ARG A 1 266 ? 65.290 10.260 -122.679 1.00 72.56 266 ARG A O 1
ATOM 2094 N N . ASP A 1 267 ? 65.380 11.647 -120.925 1.00 70.69 267 ASP A N 1
ATOM 2095 C CA . ASP A 1 267 ? 66.132 12.692 -121.619 1.00 70.69 267 ASP A CA 1
ATOM 2096 C C . ASP A 1 267 ? 67.584 12.252 -121.898 1.00 70.69 267 ASP A C 1
ATOM 2098 O O . ASP A 1 267 ? 68.099 12.513 -122.983 1.00 70.69 267 ASP A O 1
ATOM 2102 N N . ILE A 1 268 ? 68.211 11.481 -120.997 1.00 69.31 268 ILE A N 1
ATOM 2103 C CA . ILE A 1 268 ? 69.501 10.812 -121.254 1.00 69.31 268 ILE A CA 1
ATOM 2104 C C . ILE A 1 268 ? 69.363 9.782 -122.379 1.00 69.31 268 ILE A C 1
ATOM 2106 O O . ILE A 1 268 ? 70.221 9.723 -123.256 1.00 69.31 268 ILE A O 1
ATOM 2110 N N . LEU A 1 269 ? 68.290 8.983 -122.383 1.00 70.56 269 LEU A N 1
ATOM 2111 C CA . LEU A 1 269 ? 68.043 8.004 -123.442 1.00 70.56 269 LEU A CA 1
ATOM 2112 C C . LEU A 1 269 ? 67.849 8.702 -124.794 1.00 70.56 269 LEU A C 1
ATOM 2114 O O . LEU A 1 269 ? 68.448 8.291 -125.780 1.00 70.56 269 LEU A O 1
ATOM 2118 N N . LEU A 1 270 ? 67.067 9.785 -124.832 1.00 71.25 270 LEU A N 1
ATOM 2119 C CA . LEU A 1 270 ? 66.863 10.586 -126.036 1.00 71.25 270 LEU A CA 1
ATOM 2120 C C . LEU A 1 270 ? 68.180 11.189 -126.525 1.00 71.25 270 LEU A C 1
ATOM 2122 O O . LEU A 1 270 ? 68.479 11.065 -127.709 1.00 71.25 270 LEU A O 1
ATOM 2126 N N . PHE A 1 271 ? 68.999 11.742 -125.627 1.00 70.25 271 PHE A N 1
ATOM 2127 C CA . PHE A 1 271 ? 70.328 12.257 -125.962 1.00 70.25 271 PHE A CA 1
ATOM 2128 C C . PHE A 1 271 ? 71.269 11.162 -126.485 1.00 70.25 271 PHE A C 1
ATOM 2130 O O . PHE A 1 271 ? 71.973 11.360 -127.472 1.00 70.25 271 PHE A O 1
ATOM 2137 N N . ALA A 1 272 ? 71.258 9.978 -125.872 1.00 66.88 272 ALA A N 1
ATOM 2138 C CA . ALA A 1 272 ? 72.038 8.837 -126.341 1.00 66.88 272 ALA A CA 1
ATOM 2139 C C . ALA A 1 272 ? 71.564 8.361 -127.722 1.00 66.88 272 ALA A C 1
ATOM 2141 O O . ALA A 1 272 ? 72.387 8.055 -128.582 1.00 66.88 272 ALA A O 1
ATOM 2142 N N . THR A 1 273 ? 70.251 8.347 -127.974 1.00 68.94 273 THR A N 1
ATOM 2143 C CA . THR A 1 273 ? 69.709 7.983 -129.290 1.00 68.94 273 THR A CA 1
ATOM 2144 C C . THR A 1 273 ? 70.007 9.033 -130.354 1.00 68.94 273 THR A C 1
ATOM 2146 O O . THR A 1 273 ? 70.377 8.659 -131.461 1.00 68.94 273 THR A O 1
ATOM 2149 N N . THR A 1 274 ? 69.932 10.332 -130.050 1.00 69.12 274 THR A N 1
ATOM 2150 C CA . THR A 1 274 ? 70.307 11.380 -131.011 1.00 69.12 274 THR A CA 1
ATOM 2151 C C . THR A 1 274 ? 71.810 11.402 -131.266 1.00 69.12 274 THR A C 1
ATOM 2153 O O . THR A 1 274 ? 72.213 11.583 -132.412 1.00 69.12 274 THR A O 1
ATOM 2156 N N . ALA A 1 275 ? 72.645 11.127 -130.260 1.00 66.19 275 ALA A N 1
ATOM 2157 C CA . ALA A 1 275 ? 74.083 10.941 -130.445 1.00 66.19 275 ALA A CA 1
ATOM 2158 C C . ALA A 1 275 ? 74.402 9.702 -131.302 1.00 66.19 275 ALA A C 1
ATOM 2160 O O . ALA A 1 275 ? 75.242 9.775 -132.197 1.00 66.19 275 ALA A O 1
ATOM 2161 N N . ALA A 1 276 ? 73.701 8.584 -131.089 1.00 65.31 276 ALA A N 1
ATOM 2162 C CA . ALA A 1 276 ? 73.848 7.378 -131.904 1.00 65.31 276 ALA A CA 1
ATOM 2163 C C . ALA A 1 276 ? 73.393 7.601 -133.357 1.00 65.31 276 ALA A C 1
ATOM 2165 O O . ALA A 1 276 ? 74.079 7.182 -134.286 1.00 65.31 276 ALA A O 1
ATOM 2166 N N . VAL A 1 277 ? 72.281 8.313 -133.569 1.00 71.94 277 VAL A N 1
ATOM 2167 C CA . VAL A 1 277 ? 71.812 8.703 -134.908 1.00 71.94 277 VAL A CA 1
ATOM 2168 C C . VAL A 1 277 ? 72.799 9.667 -135.571 1.00 71.94 277 VAL A C 1
ATOM 2170 O O . VAL A 1 277 ? 73.102 9.492 -136.746 1.00 71.94 277 VAL A O 1
ATOM 2173 N N . GLY A 1 278 ? 73.363 10.627 -134.832 1.00 67.38 278 GLY A N 1
ATOM 2174 C CA . GLY A 1 278 ? 74.405 11.527 -135.332 1.00 67.38 278 GLY A CA 1
ATOM 2175 C C . GLY A 1 278 ? 75.685 10.792 -135.744 1.00 67.38 278 GLY A C 1
ATOM 2176 O O . GLY A 1 278 ? 76.228 11.065 -136.811 1.00 67.38 278 GLY A O 1
ATOM 2177 N N . LEU A 1 279 ? 76.126 9.808 -134.954 1.00 65.50 279 LEU A N 1
ATOM 2178 C CA . LEU A 1 279 ? 77.264 8.944 -135.293 1.00 65.50 279 LEU A CA 1
ATOM 2179 C C . LEU A 1 279 ? 76.991 8.078 -136.527 1.00 65.50 279 LEU A C 1
ATOM 2181 O O . LEU A 1 279 ? 77.859 7.958 -137.388 1.00 65.50 279 LEU A O 1
ATOM 2185 N N . LEU A 1 280 ? 75.789 7.509 -136.643 1.00 65.62 280 LEU A N 1
ATOM 2186 C CA . LEU A 1 280 ? 75.391 6.739 -137.824 1.00 65.62 280 LEU A CA 1
ATOM 2187 C C . LEU A 1 280 ? 75.303 7.622 -139.073 1.00 65.62 280 LEU A C 1
ATOM 2189 O O . LEU A 1 280 ? 75.755 7.208 -140.136 1.00 65.62 280 LEU A O 1
ATOM 2193 N N . PHE A 1 281 ? 74.799 8.851 -138.948 1.00 64.88 281 PHE A N 1
ATOM 2194 C CA . PHE A 1 281 ? 74.761 9.819 -140.045 1.00 64.88 281 PHE A CA 1
ATOM 2195 C C . PHE A 1 281 ? 76.176 10.214 -140.496 1.00 64.88 281 PHE A C 1
ATOM 2197 O O . PHE A 1 281 ? 76.445 10.287 -141.694 1.00 64.88 281 PHE A O 1
ATOM 2204 N N . TRP A 1 282 ? 77.103 10.393 -139.549 1.00 62.56 282 TRP A N 1
ATOM 2205 C CA . TRP A 1 282 ? 78.507 10.690 -139.844 1.00 62.56 282 TRP A CA 1
ATOM 2206 C C . TRP A 1 282 ? 79.206 9.519 -140.551 1.00 62.56 282 TRP A C 1
ATOM 2208 O O . TRP A 1 282 ? 79.870 9.721 -141.563 1.00 62.56 282 TRP A O 1
ATOM 2218 N N . LEU A 1 283 ? 78.979 8.283 -140.096 1.00 63.62 283 LEU A N 1
ATOM 2219 C CA . LEU A 1 283 ? 79.515 7.073 -140.732 1.00 63.62 283 LEU A CA 1
ATOM 2220 C C . LEU A 1 283 ? 78.948 6.817 -142.138 1.00 63.62 283 LEU A C 1
ATOM 2222 O O . LEU A 1 283 ? 79.656 6.265 -142.977 1.00 63.62 283 LEU A O 1
ATOM 2226 N N . HIS A 1 284 ? 77.701 7.211 -142.416 1.00 62.25 284 HIS A N 1
ATOM 2227 C CA . HIS A 1 284 ? 77.074 6.991 -143.726 1.00 62.25 284 HIS A CA 1
ATOM 2228 C C . HIS A 1 284 ? 77.419 8.063 -144.770 1.00 62.25 284 HIS A C 1
ATOM 2230 O O . HIS A 1 284 ? 77.465 7.752 -145.957 1.00 62.25 284 HIS A O 1
ATOM 2236 N N . PHE A 1 285 ? 77.696 9.303 -144.350 1.00 59.50 285 PHE A N 1
ATOM 2237 C CA . PHE A 1 285 ? 78.010 10.415 -145.260 1.00 59.50 285 PHE A CA 1
ATOM 2238 C C . PHE A 1 285 ? 79.504 10.760 -145.370 1.00 59.50 285 PHE A C 1
ATOM 2240 O O . PHE A 1 285 ? 79.888 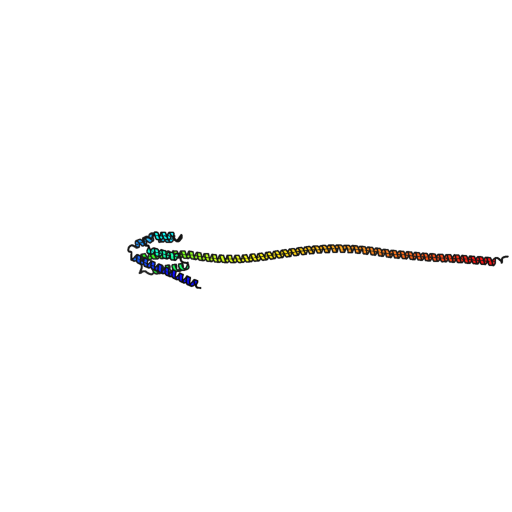11.461 -146.306 1.00 59.50 285 PHE A O 1
ATOM 2247 N N . ALA A 1 286 ? 80.366 10.238 -144.492 1.00 56.84 286 ALA A N 1
ATOM 2248 C CA . ALA A 1 286 ? 81.816 10.420 -144.596 1.00 56.84 286 ALA A CA 1
ATOM 2249 C C . ALA A 1 286 ? 82.463 9.942 -145.922 1.00 56.84 286 ALA A C 1
ATOM 2251 O O . ALA A 1 286 ? 83.433 10.576 -146.333 1.00 56.84 286 ALA A O 1
ATOM 2252 N N . PRO A 1 287 ? 81.976 8.908 -146.646 1.00 55.88 287 PRO A N 1
ATOM 2253 C CA . PRO A 1 287 ? 82.626 8.479 -147.888 1.00 55.88 287 PRO A CA 1
ATOM 2254 C C . PRO A 1 287 ? 82.167 9.227 -149.160 1.00 55.88 287 PRO A C 1
ATOM 2256 O O . PRO A 1 287 ? 82.576 8.844 -150.248 1.00 55.88 287 PRO A O 1
ATOM 2259 N N . LEU A 1 288 ? 81.349 10.285 -149.059 1.00 54.69 288 LEU A N 1
ATOM 2260 C CA . LEU A 1 288 ? 80.876 11.087 -150.210 1.00 54.69 288 LEU A CA 1
ATOM 2261 C C . LEU A 1 288 ? 81.572 12.457 -150.358 1.00 54.69 288 LEU A C 1
ATOM 2263 O O . LEU A 1 288 ? 81.193 13.248 -151.217 1.00 54.69 288 LEU A O 1
ATOM 2267 N N . MET A 1 289 ? 82.592 12.733 -149.540 1.00 53.31 289 MET A N 1
ATOM 2268 C CA . MET A 1 289 ? 83.424 13.947 -149.592 1.00 53.31 289 MET A CA 1
ATOM 2269 C C . MET A 1 289 ? 84.883 13.610 -149.947 1.00 53.31 289 MET A C 1
ATOM 2271 O O . MET A 1 289 ? 85.813 14.054 -149.274 1.00 53.31 289 MET A O 1
ATOM 2275 N N . HIS A 1 290 ? 85.069 12.814 -151.004 1.00 49.22 290 HIS A N 1
ATOM 2276 C CA . HIS A 1 290 ? 86.336 12.662 -151.721 1.00 49.22 290 HIS A CA 1
ATOM 2277 C C . HIS A 1 290 ? 86.108 12.699 -153.229 1.00 49.22 290 HIS A C 1
ATOM 2279 O O . HIS A 1 290 ? 85.162 12.023 -153.692 1.00 49.22 290 HIS A O 1
#